Protein 5T12 (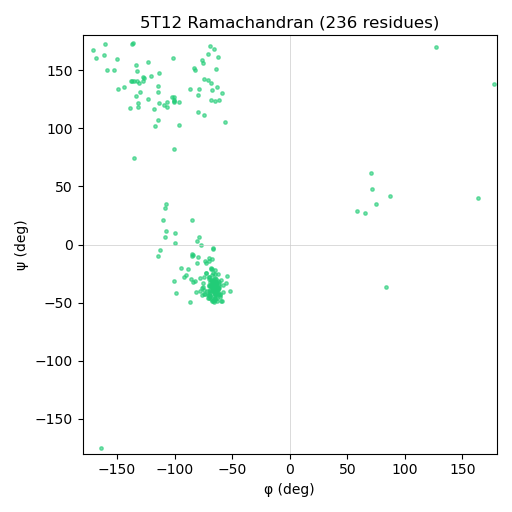pdb70)

Secondary structure (DSSP, 8-state):
-EE-EEEE--EEEEEEEE--SPPTTTT----B-S-HHHHHHHHHHHHHHHHHHHHHHHHHHTTTT-SHHHHHHHHHHHHHT-HHHHHHHHHHHHTTB-HHHHHHHHHHHHHHHHHT---HHHHTTHHHHHHHHHHHHHHHT----S-SSEEEEES---HHHHTTS-TTTEEEEEESS--TTSHHHHHHHHHT--EEES----HHHHTTSEEEEETTTTEEEE-HHHHHHHHHHHHHH-

Structure (mmCIF, N/CA/C/O backbone):
data_5T12
#
_entry.id   5T12
#
_cell.length_a   64.770
_cell.length_b   64.770
_cell.length_c   123.692
_cell.angle_alpha   90.00
_cell.angle_beta   90.00
_cell.angle_gamma   120.00
#
_symmetry.space_group_name_H-M   'P 65'
#
loop_
_entity.id
_entity.type
_entity.pdbx_description
1 polymer 'Phosphoenolpyruvate--protein phosphotransferase'
2 non-polymer 'IODIDE ION'
3 water water
#
loop_
_atom_site.group_PDB
_atom_site.id
_atom_site.type_symbol
_atom_site.label_atom_id
_atom_site.label_alt_id
_atom_site.label_comp_id
_atom_site.label_asym_id
_atom_site.label_entity_id
_atom_site.label_seq_id
_atom_site.pdbx_PDB_ins_code
_atom_site.Cartn_x
_atom_site.Cartn_y
_atom_site.Cartn_z
_atom_site.occupancy
_atom_site.B_iso_or_equiv
_atom_site.auth_seq_id
_atom_site.auth_comp_id
_atom_site.auth_asym_id
_atom_site.auth_atom_id
_atom_site.pdbx_PDB_model_num
ATOM 1 N N . ARG A 1 1 ? 16.991 54.214 85.189 1.00 47.06 170 ARG A N 1
ATOM 2 C CA . ARG A 1 1 ? 15.881 55.157 85.119 1.00 59.81 170 ARG A CA 1
ATOM 3 C C . ARG A 1 1 ? 15.894 55.933 83.808 1.00 55.70 170 ARG A C 1
ATOM 4 O O . ARG A 1 1 ? 16.559 56.963 83.695 1.00 62.86 170 ARG A O 1
ATOM 12 N N . ILE A 1 2 ? 15.159 55.437 82.817 1.00 52.66 171 ILE A N 1
ATOM 13 C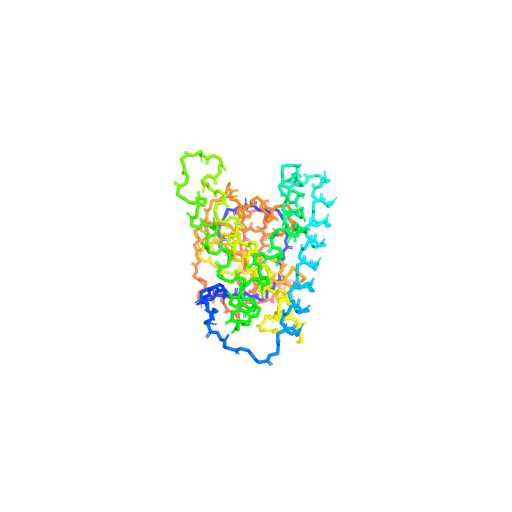 CA . ILE A 1 2 ? 15.036 56.093 81.520 1.00 46.35 171 ILE A CA 1
ATOM 14 C C . ILE A 1 2 ? 13.644 56.703 81.430 1.00 48.65 171 ILE A C 1
ATOM 15 O O . ILE A 1 2 ? 12.636 55.988 81.493 1.00 52.03 171 ILE A O 1
ATOM 20 N N . ARG A 1 3 ? 13.594 58.025 81.293 1.00 42.49 172 ARG A N 1
ATOM 21 C CA . ARG A 1 3 ? 12.331 58.719 81.089 1.00 32.45 172 ARG A CA 1
ATOM 22 C C . ARG A 1 3 ? 11.792 58.424 79.695 1.00 50.56 172 ARG A C 1
ATOM 23 O O . ARG A 1 3 ? 12.552 58.349 78.725 1.00 56.87 172 ARG A O 1
ATOM 31 N N . ALA A 1 4 ? 10.477 58.261 79.593 1.00 44.77 173 ALA A N 1
ATOM 32 C CA . ALA A 1 4 ? 9.870 57.851 78.331 1.00 43.79 173 ALA A CA 1
ATOM 33 C C . ALA A 1 4 ? 8.370 58.122 78.383 1.00 42.12 173 ALA A C 1
ATOM 34 O O . ALA A 1 4 ? 7.850 58.681 79.354 1.00 41.62 173 ALA A O 1
ATOM 36 N N . LEU A 1 5 ? 7.665 57.698 77.309 1.00 44.90 174 LEU A N 1
ATOM 37 C CA . LEU A 1 5 ? 6.269 58.023 77.030 1.00 49.25 174 LEU A CA 1
ATOM 38 C C . LEU A 1 5 ? 5.356 56.868 77.417 1.00 41.47 174 LEU A C 1
ATOM 39 O O . LEU A 1 5 ? 5.543 55.747 76.916 1.00 45.31 174 LEU A O 1
ATOM 44 N N . PRO A 1 6 ? 4.366 57.100 78.267 1.00 48.21 175 PRO A N 1
ATOM 45 C CA . PRO A 1 6 ? 3.399 56.050 78.630 1.00 50.24 175 PRO A CA 1
ATOM 46 C C . PRO A 1 6 ? 2.412 55.804 77.503 1.00 55.21 175 PRO A C 1
ATOM 47 O O . PRO A 1 6 ? 1.565 56.653 77.195 1.00 67.88 175 PRO A O 1
ATOM 51 N N . ALA A 1 7 ? 2.513 54.633 76.874 1.00 50.39 176 ALA A N 1
ATOM 52 C CA . ALA A 1 7 ? 1.630 54.265 75.775 1.00 42.46 176 ALA A CA 1
ATOM 53 C C . ALA A 1 7 ? 0.499 53.339 76.196 1.00 39.11 176 ALA A C 1
ATOM 54 O O . ALA A 1 7 ? -0.583 53.393 75.602 1.00 28.87 176 ALA A O 1
ATOM 56 N N . ALA A 1 8 ? 0.721 52.488 77.199 1.00 47.04 177 ALA A N 1
ATOM 57 C CA . ALA A 1 8 ? -0.301 51.585 77.696 1.00 35.84 177 ALA A CA 1
ATOM 58 C C . ALA A 1 8 ? -0.056 51.364 79.180 1.00 38.87 177 ALA A C 1
ATOM 59 O O . ALA A 1 8 ? 1.092 51.119 79.579 1.00 31.80 177 ALA A O 1
ATOM 61 N N . PRO A 1 9 ? -1.093 51.436 80.009 1.00 30.87 178 PRO A N 1
ATOM 62 C CA . PRO A 1 9 ? -0.885 51.369 81.459 1.00 32.80 178 PRO A CA 1
ATOM 63 C C . PRO A 1 9 ? -0.474 49.978 81.912 1.00 41.61 178 PRO A C 1
ATOM 64 O O . PRO A 1 9 ? -0.621 48.983 81.200 1.00 45.31 178 PRO A O 1
ATOM 68 N N . GLY A 1 10 ? 0.052 49.925 83.132 1.00 35.34 179 GLY A N 1
ATOM 69 C CA . GLY A 1 10 ? 0.467 48.686 83.752 1.00 24.99 179 GLY A CA 1
ATOM 70 C C . GLY A 1 10 ? 1.889 48.744 84.254 1.00 27.59 179 GLY A C 1
ATOM 71 O O . GLY A 1 10 ? 2.645 49.692 83.987 1.00 29.48 179 GLY A O 1
ATOM 72 N N . VAL A 1 11 ? 2.257 47.716 85.011 1.00 31.81 180 VAL A N 1
ATOM 73 C CA . VAL A 1 11 ? 3.605 47.531 85.529 1.00 32.29 180 VAL A CA 1
ATOM 74 C C . VAL A 1 11 ? 4.018 46.089 85.269 1.00 33.31 180 VAL A C 1
ATOM 75 O O . VAL A 1 11 ? 3.201 45.169 85.393 1.00 41.21 180 VAL A O 1
ATOM 79 N N . ALA A 1 12 ? 5.281 45.893 84.898 1.00 26.43 181 ALA A N 1
ATOM 80 C CA . ALA A 1 12 ? 5.803 44.558 84.648 1.00 30.64 181 ALA A CA 1
ATOM 81 C C . ALA A 1 12 ? 7.302 44.551 84.905 1.00 29.57 181 ALA A C 1
ATOM 82 O O . ALA A 1 12 ? 7.981 45.566 84.734 1.00 36.01 181 ALA A O 1
ATOM 84 N N . ILE A 1 13 ? 7.807 43.394 85.325 1.00 26.71 182 ILE A N 1
ATOM 85 C CA . ILE A 1 13 ? 9.234 43.178 85.525 1.00 31.02 182 ILE A CA 1
ATOM 86 C C . ILE A 1 13 ? 9.605 41.852 84.876 1.00 24.67 182 ILE A C 1
ATOM 87 O O . ILE A 1 13 ? 8.960 40.829 85.130 1.00 30.64 182 ILE A O 1
ATOM 92 N N . ALA A 1 14 ? 10.627 41.876 84.023 1.00 30.41 183 ALA A N 1
ATOM 93 C CA . ALA A 1 14 ? 11.027 40.688 83.282 1.00 37.40 183 ALA A CA 1
ATOM 94 C C . ALA A 1 14 ? 12.347 40.961 82.581 1.00 36.43 183 ALA A C 1
ATOM 95 O O . ALA A 1 14 ? 12.798 42.106 82.485 1.00 33.44 183 ALA A O 1
ATOM 97 N N . GLU A 1 15 ? 12.956 39.886 82.090 1.00 39.05 184 GLU A N 1
ATOM 98 C CA . GLU A 1 15 ? 14.162 39.998 81.282 1.00 38.31 184 GLU A CA 1
ATOM 99 C C . GLU A 1 15 ? 13.840 40.646 79.941 1.00 35.35 184 GLU A C 1
ATOM 100 O O . GLU A 1 15 ? 12.805 40.366 79.331 1.00 38.57 184 GLU A O 1
ATOM 106 N N . GLY A 1 16 ? 14.727 41.529 79.487 1.00 31.24 185 GLY A N 1
ATOM 107 C CA . GLY A 1 16 ? 14.555 42.145 78.181 1.00 31.56 185 GLY A CA 1
ATOM 108 C C . GLY A 1 16 ? 14.894 41.169 77.064 1.00 30.35 185 GLY A C 1
ATOM 109 O O . GLY A 1 16 ? 15.823 40.368 77.168 1.00 35.35 185 GLY A O 1
ATOM 110 N N . TRP A 1 17 ? 14.120 41.243 75.983 1.00 39.15 186 TRP A N 1
ATOM 111 C CA . TRP A 1 17 ? 14.291 40.342 74.848 1.00 31.64 186 TRP A CA 1
ATOM 112 C C . TRP A 1 17 ? 14.142 41.130 73.557 1.00 30.54 186 TRP A C 1
ATOM 113 O O . TRP A 1 17 ? 13.074 41.688 73.288 1.00 32.19 186 TRP A O 1
ATOM 124 N N . GLN A 1 18 ? 15.209 41.175 72.765 1.00 36.12 187 GLN A N 1
ATOM 125 C CA . GLN A 1 18 ? 15.198 41.814 71.456 1.00 44.05 187 GLN A CA 1
ATOM 126 C C . GLN A 1 18 ? 15.112 40.748 70.373 1.00 40.99 187 GLN A C 1
ATOM 127 O O . GLN A 1 18 ? 15.920 39.813 70.351 1.00 37.38 187 GLN A O 1
ATOM 133 N N . ASP A 1 19 ? 14.136 40.893 69.478 1.00 46.56 188 ASP A N 1
ATOM 134 C CA . ASP A 1 19 ? 13.997 40.001 68.330 1.00 63.58 188 ASP A CA 1
ATOM 135 C C . ASP A 1 19 ? 14.569 40.714 67.109 1.00 53.61 188 ASP A C 1
ATOM 136 O O . ASP A 1 19 ? 13.854 41.320 66.310 1.00 47.94 188 ASP A O 1
ATOM 141 N N . ALA A 1 20 ? 15.891 40.638 66.974 1.00 42.18 189 ALA A N 1
ATOM 142 C CA . ALA A 1 20 ? 16.591 41.242 65.849 1.00 62.21 189 ALA A CA 1
ATOM 143 C C . ALA A 1 20 ? 16.629 40.341 64.622 1.00 72.17 189 ALA A C 1
ATOM 144 O O . ALA A 1 20 ? 17.492 40.531 63.756 1.00 70.26 189 ALA A O 1
ATOM 146 N N . THR A 1 21 ? 15.724 39.373 64.528 1.00 51.53 190 THR A N 1
ATOM 147 C CA . THR A 1 21 ? 15.663 38.462 63.396 1.00 63.50 190 THR A CA 1
ATOM 148 C C . THR A 1 21 ? 14.556 38.880 62.434 1.00 48.26 190 THR A C 1
ATOM 149 O O . THR A 1 21 ? 13.634 39.619 62.790 1.00 59.82 190 THR A O 1
ATOM 153 N N . LEU A 1 22 ? 14.664 38.392 61.200 1.00 45.49 191 LEU A N 1
ATOM 154 C CA . LEU A 1 22 ? 13.678 38.711 60.181 1.00 44.45 191 LEU A CA 1
ATOM 155 C C . LEU A 1 22 ? 12.309 38.156 60.574 1.00 35.41 191 LEU A C 1
ATOM 156 O O . LEU A 1 22 ? 12.219 37.150 61.285 1.00 34.05 191 LEU A O 1
ATOM 161 N N . PRO A 1 23 ? 11.227 38.795 60.131 1.00 37.58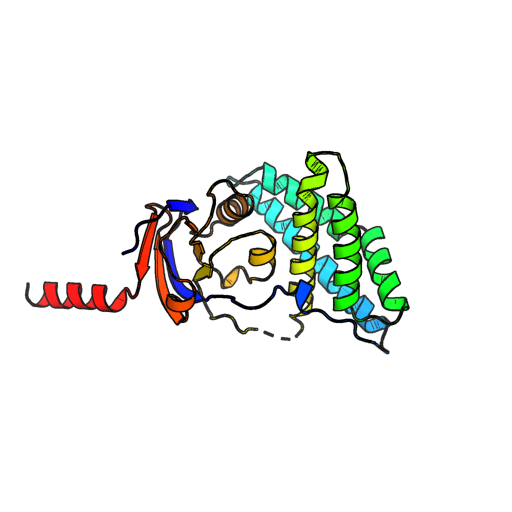 192 PRO A N 1
ATOM 162 C CA . PRO A 1 23 ? 9.889 38.274 60.430 1.00 34.98 192 PRO A CA 1
ATOM 163 C C . PRO A 1 23 ? 9.680 36.891 59.830 1.00 33.82 192 PRO A C 1
ATOM 164 O O . PRO A 1 23 ? 10.393 36.458 58.921 1.00 44.41 192 PRO A O 1
ATOM 168 N N . LEU A 1 24 ? 8.675 36.193 60.363 1.00 38.74 193 LEU A N 1
ATOM 169 C CA . LEU A 1 24 ? 8.400 34.827 59.927 1.00 33.56 193 LEU A CA 1
ATOM 170 C C . LEU A 1 24 ? 8.040 34.765 58.449 1.00 39.81 193 LEU A C 1
ATOM 171 O O . LEU A 1 24 ? 8.349 33.774 57.779 1.00 36.61 193 LEU A O 1
ATOM 176 N N . MET A 1 25 ? 7.394 35.809 57.923 1.00 27.40 194 MET A N 1
ATOM 177 C CA . MET A 1 25 ? 7.030 35.819 56.510 1.00 39.98 194 MET A CA 1
ATOM 178 C C . MET A 1 25 ? 8.264 35.851 55.616 1.00 43.81 194 MET A C 1
ATOM 179 O O . MET A 1 25 ? 8.316 35.154 54.596 1.00 44.67 194 MET A O 1
ATOM 184 N N . GLU A 1 26 ? 9.272 36.643 55.985 1.00 42.37 195 GLU A N 1
ATOM 185 C CA . GLU A 1 26 ? 10.446 36.821 55.140 1.00 41.77 195 GLU A CA 1
ATOM 186 C C . GLU A 1 26 ? 11.441 35.672 55.236 1.00 39.32 195 GLU A C 1
ATOM 187 O O . GLU A 1 26 ? 12.372 35.618 54.425 1.00 62.11 195 GLU A O 1
ATOM 193 N N . GLN A 1 27 ? 11.281 34.761 56.195 1.00 36.37 196 GLN A N 1
ATOM 194 C CA . GLN A 1 27 ? 12.165 33.608 56.312 1.00 46.20 196 GLN A CA 1
ATOM 195 C C . GLN A 1 27 ? 11.493 32.309 55.884 1.00 43.54 196 GLN A C 1
ATOM 196 O O . GLN A 1 27 ? 12.040 31.229 56.129 1.00 45.97 196 GLN A O 1
ATOM 202 N N . VAL A 1 28 ? 10.325 32.387 55.255 1.00 42.02 197 VAL A N 1
ATOM 203 C CA . VAL A 1 28 ? 9.706 31.235 54.611 1.00 53.72 197 VAL A CA 1
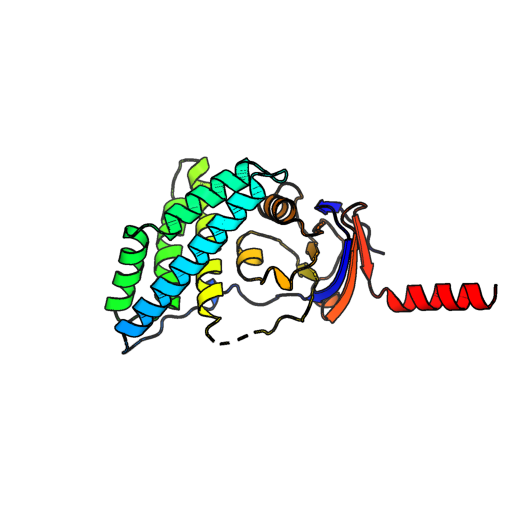ATOM 204 C C . VAL A 1 28 ? 10.251 31.134 53.194 1.00 38.48 197 VAL A C 1
ATOM 205 O O . VAL A 1 28 ? 10.329 32.138 52.477 1.00 43.06 197 VAL A O 1
ATOM 209 N N . TYR A 1 29 ? 10.643 29.929 52.794 1.00 43.39 198 TYR A N 1
ATOM 210 C CA . TYR A 1 29 ? 11.130 29.676 51.449 1.00 40.58 198 TYR A CA 1
ATOM 211 C C . TYR A 1 29 ? 10.291 28.586 50.797 1.00 48.00 198 TYR A C 1
ATOM 212 O O . TYR A 1 29 ? 9.658 27.772 51.476 1.00 42.30 198 TYR A O 1
ATOM 221 N N . GLN A 1 30 ? 10.294 28.579 49.466 1.00 49.56 199 GLN A N 1
ATOM 222 C CA . GLN A 1 30 ? 9.535 27.579 48.727 1.00 44.61 199 GLN A CA 1
ATOM 223 C C . GLN A 1 30 ? 10.101 26.192 48.994 1.00 30.61 199 GLN A C 1
ATOM 224 O O . GLN A 1 30 ? 11.291 25.944 48.784 1.00 37.36 199 GLN A O 1
ATOM 230 N N . ALA A 1 31 ? 9.250 25.290 49.468 1.00 41.78 200 ALA A N 1
ATOM 231 C CA . ALA A 1 31 ? 9.664 23.937 49.800 1.00 47.41 200 ALA A CA 1
ATOM 232 C C . ALA A 1 31 ? 8.701 22.944 49.172 1.00 57.05 200 ALA A C 1
ATOM 233 O O . ALA A 1 31 ? 7.485 23.158 49.170 1.00 49.20 200 ALA A O 1
ATOM 235 N N . SER A 1 32 ? 9.254 21.864 48.633 1.00 52.86 201 SER A N 1
ATOM 236 C CA . SER A 1 32 ? 8.449 20.818 48.025 1.00 63.23 201 SER A CA 1
ATOM 237 C C . SER A 1 32 ? 7.919 19.862 49.087 1.00 57.98 201 SER A C 1
ATOM 238 O O . SER A 1 32 ? 8.543 19.647 50.130 1.00 59.37 201 SER A O 1
ATOM 241 N N . THR A 1 33 ? 6.751 19.288 48.811 1.00 60.92 202 THR A N 1
ATOM 242 C CA . THR A 1 33 ? 6.141 18.298 49.686 1.00 67.15 202 THR A CA 1
ATOM 243 C C . THR A 1 33 ? 5.620 17.137 48.852 1.00 84.42 202 THR A C 1
ATOM 244 O O . THR A 1 33 ? 5.097 17.334 47.750 1.00 73.96 202 THR A O 1
ATOM 248 N N . LEU A 1 34 ? 5.789 15.924 49.377 1.00 80.32 203 LEU A N 1
ATOM 249 C CA . LEU A 1 34 ? 5.230 14.718 48.781 1.00 86.92 203 LEU A CA 1
ATOM 250 C C . LEU A 1 34 ? 4.098 14.146 49.627 1.00 81.68 203 LEU A C 1
ATOM 251 O O . LEU A 1 34 ? 3.769 12.962 49.505 1.00 83.13 203 LEU A O 1
ATOM 256 N N . ASP A 1 35 ? 3.501 14.972 50.483 1.00 76.90 204 ASP A N 1
ATOM 257 C CA . ASP A 1 35 ? 2.442 14.548 51.400 1.00 62.31 204 ASP A CA 1
ATOM 258 C C . ASP A 1 35 ? 1.330 15.588 51.361 1.00 72.98 204 ASP A C 1
ATOM 259 O O . ASP A 1 35 ? 1.167 16.386 52.291 1.00 76.43 204 ASP A O 1
ATOM 264 N N . PRO A 1 36 ? 0.539 15.607 50.284 1.00 61.50 205 PRO A N 1
ATOM 265 C CA . PRO A 1 36 ? -0.496 16.648 50.157 1.00 65.18 205 PRO A CA 1
ATOM 266 C C . PRO A 1 36 ? -1.567 16.581 51.230 1.00 58.95 205 PRO A C 1
ATOM 267 O O . PRO A 1 36 ? -2.093 17.627 51.631 1.00 64.34 205 PRO A O 1
ATOM 271 N N . ALA A 1 37 ? -1.910 15.382 51.709 1.00 64.16 206 ALA A N 1
ATOM 272 C CA . ALA A 1 37 ? -2.966 15.263 52.709 1.00 56.82 206 ALA A CA 1
ATOM 273 C C . ALA A 1 37 ? -2.550 15.888 54.035 1.00 57.21 206 ALA A C 1
ATOM 274 O O . ALA A 1 37 ? -3.374 16.501 54.722 1.00 64.21 206 ALA A O 1
ATOM 276 N N . LEU A 1 38 ? -1.276 15.750 54.408 1.00 73.23 207 LEU A N 1
ATOM 277 C CA . LEU A 1 38 ? -0.816 16.284 55.686 1.00 62.63 207 LEU A CA 1
ATOM 278 C C . LEU A 1 38 ? -0.773 17.808 55.667 1.00 64.73 207 LEU A C 1
ATOM 279 O O . LEU A 1 38 ? -1.240 18.462 56.607 1.00 45.78 207 LEU A O 1
ATOM 284 N N . GLU A 1 39 ? -0.213 18.390 54.602 1.00 60.09 208 GLU A N 1
ATOM 285 C CA . GLU A 1 39 ? -0.108 19.844 54.526 1.00 51.03 208 GLU A CA 1
ATOM 286 C C . GLU A 1 39 ? -1.477 20.508 54.542 1.00 40.28 208 GLU A C 1
ATOM 287 O O . GLU A 1 39 ? -1.629 21.606 55.092 1.00 40.12 208 GLU A O 1
ATOM 293 N N . ARG A 1 40 ? -2.484 19.865 53.949 1.00 50.27 209 ARG A N 1
ATOM 294 C CA . ARG A 1 40 ? -3.840 20.394 54.035 1.00 51.24 209 ARG A CA 1
ATOM 295 C C . ARG A 1 40 ? -4.388 20.271 55.452 1.00 53.31 209 ARG A C 1
ATOM 296 O O . ARG A 1 40 ? -5.121 21.150 55.920 1.00 43.44 209 ARG A O 1
ATOM 304 N N . GLU A 1 41 ? -4.040 19.188 56.151 1.00 51.50 210 GLU A N 1
ATOM 305 C CA . GLU A 1 41 ? -4.490 19.024 57.529 1.00 60.57 210 GLU A CA 1
ATOM 306 C C . GLU A 1 41 ? -3.803 20.018 58.456 1.00 49.92 210 GLU A C 1
ATOM 307 O O . GLU A 1 41 ? -4.411 20.500 59.419 1.00 44.09 210 GLU A O 1
ATOM 313 N N . ARG A 1 42 ? -2.535 20.337 58.184 1.00 56.95 211 ARG A N 1
ATOM 314 C CA . ARG A 1 42 ? -1.843 21.348 58.976 1.00 49.13 211 ARG A CA 1
ATOM 315 C C . ARG A 1 42 ? -2.434 22.734 58.755 1.00 43.88 211 ARG A C 1
ATOM 316 O O . ARG A 1 42 ? -2.428 23.563 59.672 1.00 46.71 211 ARG A O 1
ATOM 324 N N . LEU A 1 43 ? -2.944 23.003 57.551 1.00 51.13 212 LEU A N 1
ATOM 325 C CA . LEU A 1 43 ? -3.514 24.311 57.255 1.00 45.92 212 LEU A CA 1
ATOM 326 C C . LEU A 1 43 ? -4.878 24.493 57.909 1.00 41.98 212 LEU A C 1
ATOM 327 O O . LEU A 1 43 ? -5.165 25.561 58.461 1.00 42.65 212 LEU A O 1
ATOM 332 N N . THR A 1 44 ? -5.731 23.467 57.855 1.00 45.24 213 THR A N 1
ATOM 333 C CA . THR A 1 44 ? -7.034 23.563 58.506 1.00 48.61 213 THR A CA 1
ATOM 334 C C . THR A 1 44 ? -6.894 23.693 60.017 1.00 44.77 213 THR A C 1
ATOM 335 O O . THR A 1 44 ? -7.748 24.304 60.670 1.00 48.09 213 THR A O 1
ATOM 339 N N . GLY A 1 45 ? -5.828 23.131 60.589 1.00 36.83 214 GLY A N 1
ATOM 340 C CA . GLY A 1 45 ? -5.592 23.304 62.011 1.00 35.93 214 GLY A CA 1
ATOM 341 C C . GLY A 1 45 ? -5.197 24.725 62.364 1.00 43.29 214 GLY A C 1
ATOM 342 O O . GLY A 1 45 ? -5.661 25.278 63.365 1.00 46.97 214 GLY A O 1
ATOM 343 N N . ALA A 1 46 ? -4.341 25.340 61.544 1.00 39.77 215 ALA A N 1
ATOM 344 C CA . ALA A 1 46 ? -3.900 26.703 61.823 1.00 42.74 215 ALA A CA 1
ATOM 345 C C . ALA A 1 46 ? -5.011 27.713 61.566 1.00 48.95 215 ALA A C 1
ATOM 346 O O . ALA A 1 46 ? -5.169 28.676 62.326 1.00 47.48 215 ALA A O 1
ATOM 348 N N . LEU A 1 47 ? -5.787 27.517 60.496 1.00 43.13 216 LEU A N 1
ATOM 349 C CA . LEU A 1 47 ? -6.881 28.437 60.197 1.00 38.53 216 LEU A CA 1
ATOM 350 C C . LEU A 1 47 ? -7.925 28.432 61.306 1.00 37.98 216 LEU A C 1
ATOM 351 O O . LEU A 1 47 ? -8.484 29.480 61.649 1.00 35.96 216 LEU A O 1
ATOM 356 N N . GLU A 1 48 ? -8.198 27.260 61.883 1.00 41.79 217 GLU A N 1
ATOM 357 C CA . GLU A 1 48 ? -9.194 27.177 62.946 1.00 47.49 217 GLU A CA 1
ATOM 358 C C . GLU A 1 48 ? -8.657 27.743 64.255 1.00 45.16 217 GLU A C 1
ATOM 359 O O . GLU A 1 48 ? -9.387 28.418 64.990 1.00 46.78 217 GLU A O 1
ATOM 365 N N . GLU A 1 49 ? -7.384 27.480 64.564 1.00 35.41 218 GLU A N 1
ATOM 366 C CA . GLU A 1 49 ? -6.791 28.028 65.780 1.00 42.44 218 GLU A CA 1
ATOM 367 C C . GLU A 1 49 ? -6.695 29.547 65.713 1.00 49.97 218 GLU A C 1
ATOM 368 O O . GLU A 1 49 ? -6.957 30.238 66.704 1.00 39.18 218 GLU A O 1
ATOM 374 N N . ALA A 1 50 ? -6.320 30.086 64.550 1.00 43.42 219 ALA A N 1
ATOM 375 C CA . ALA A 1 50 ? -6.231 31.535 64.403 1.00 36.20 219 ALA A CA 1
ATOM 376 C C . ALA A 1 50 ? -7.612 32.178 64.422 1.00 40.05 219 ALA A C 1
ATOM 377 O O . ALA A 1 50 ? -7.797 33.244 65.021 1.00 39.03 219 ALA A O 1
ATOM 379 N N . ALA A 1 51 ? -8.593 31.548 63.771 1.00 39.15 220 ALA A N 1
ATOM 380 C CA . ALA A 1 51 ? -9.956 32.067 63.810 1.00 38.65 220 ALA A CA 1
ATOM 381 C C . ALA A 1 51 ? -10.517 32.027 65.225 1.00 39.93 220 ALA A C 1
ATOM 382 O O . ALA A 1 51 ? -11.173 32.978 65.668 1.00 37.29 220 ALA A O 1
ATOM 384 N N . ASN A 1 52 ? -10.272 30.931 65.947 1.00 39.59 221 ASN A N 1
ATOM 385 C CA . ASN A 1 52 ? -10.682 30.863 67.345 1.00 42.47 221 ASN A CA 1
ATOM 386 C C . ASN A 1 52 ? -10.008 31.953 68.167 1.00 36.24 221 ASN A C 1
ATOM 387 O O . ASN A 1 52 ? -10.654 32.603 68.994 1.00 39.39 221 ASN A O 1
ATOM 392 N N . GLU A 1 53 ? -8.712 32.178 67.939 1.00 35.91 222 GLU A N 1
ATOM 393 C CA . GLU A 1 53 ? -7.987 33.200 68.689 1.00 39.41 222 GLU A CA 1
ATOM 394 C C . G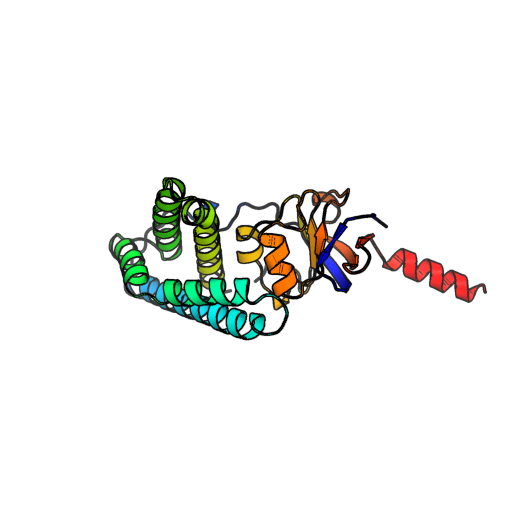LU A 1 53 ? -8.608 34.576 68.481 1.00 41.52 222 GLU A C 1
ATOM 395 O O . GLU A 1 53 ? -8.867 35.307 69.445 1.00 46.47 222 GLU A O 1
ATOM 401 N N . PHE A 1 54 ? -8.862 34.944 67.222 1.00 38.33 223 PHE A N 1
ATOM 402 C CA . PHE A 1 54 ? -9.535 36.207 66.936 1.00 33.19 223 PHE A CA 1
ATOM 403 C C . PHE A 1 54 ? -10.940 36.242 67.522 1.00 29.17 223 PHE A C 1
ATOM 404 O O . PHE A 1 54 ? -11.467 37.323 67.807 1.00 36.43 223 PHE A O 1
ATOM 412 N N . ARG A 1 55 ? -11.559 35.075 67.711 1.00 33.73 224 ARG A N 1
ATOM 413 C CA . ARG A 1 55 ? -12.922 35.033 68.229 1.00 44.28 224 ARG A CA 1
ATOM 414 C C . ARG A 1 55 ? -12.970 35.458 69.694 1.00 40.01 224 ARG A C 1
ATOM 415 O O . ARG A 1 55 ? -13.850 36.228 70.097 1.00 41.51 224 ARG A O 1
ATOM 423 N N . ARG A 1 56 ? -12.025 34.975 70.509 1.00 45.80 225 ARG A N 1
ATOM 424 C CA . ARG A 1 56 ? -12.032 35.327 71.926 1.00 50.46 225 ARG A CA 1
ATOM 425 C C . ARG A 1 56 ? -11.543 36.750 72.161 1.00 45.99 225 ARG A C 1
ATOM 426 O O . ARG A 1 56 ? -12.008 37.415 73.093 1.00 55.65 225 ARG A O 1
ATOM 434 N N . TYR A 1 57 ? -10.601 37.228 71.343 1.00 36.51 226 TYR A N 1
ATOM 435 C CA . TYR A 1 57 ? -10.081 38.578 71.533 1.00 34.52 226 TYR A CA 1
ATOM 436 C C . TYR A 1 57 ? -11.173 39.621 71.332 1.00 35.33 226 TYR A C 1
ATOM 437 O O . TYR A 1 57 ? -11.315 40.543 72.143 1.00 52.73 226 TYR A O 1
ATOM 446 N N . SER A 1 58 ? -11.960 39.487 70.261 1.00 40.35 227 SER A N 1
ATOM 447 C CA . SER A 1 58 ? -13.094 40.385 70.064 1.00 46.40 227 SER A CA 1
ATOM 448 C C . SER A 1 58 ? -14.139 40.214 71.159 1.00 38.45 227 SER A C 1
ATOM 449 O O . SER A 1 58 ? -14.807 41.185 71.535 1.00 39.53 227 SER A O 1
ATOM 452 N N . LYS A 1 59 ? -14.298 38.993 71.675 1.00 49.45 228 LYS A N 1
ATOM 453 C CA . LYS A 1 59 ? -15.178 38.778 72.819 1.00 55.94 228 LYS A CA 1
ATOM 454 C C . LYS A 1 59 ? -14.659 39.492 74.059 1.00 53.34 228 LYS A C 1
ATOM 455 O O . LYS A 1 59 ? -15.451 39.993 74.866 1.00 63.33 228 LYS A O 1
ATOM 461 N N . ARG A 1 60 ? -13.337 39.555 74.224 1.00 46.51 229 ARG A N 1
ATOM 462 C CA . ARG A 1 60 ? -12.752 40.243 75.369 1.00 48.47 229 ARG A CA 1
ATOM 463 C C . ARG A 1 60 ? -12.683 41.749 75.148 1.00 53.42 229 ARG A C 1
ATOM 464 O O . ARG A 1 60 ? -12.952 42.526 76.072 1.00 65.51 229 ARG A O 1
ATOM 472 N N . PHE A 1 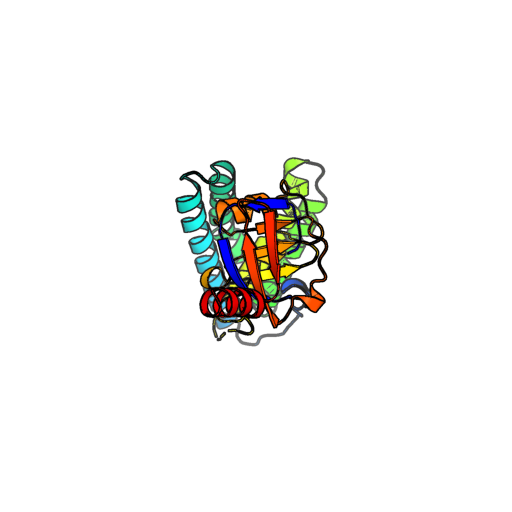61 ? -12.318 42.178 73.936 1.00 51.38 230 PHE A N 1
ATOM 473 C CA . PHE A 1 61 ? -12.150 43.601 73.663 1.00 53.45 230 PHE A CA 1
ATOM 474 C C . PHE A 1 61 ? -13.456 44.373 73.784 1.00 53.86 230 PHE A C 1
ATOM 475 O O . PHE A 1 61 ? -13.424 45.577 74.060 1.00 52.78 230 PHE A O 1
ATOM 483 N N . ALA A 1 62 ? -14.599 43.706 73.591 1.00 50.02 231 ALA A N 1
ATOM 484 C CA . ALA A 1 62 ? -15.891 44.377 73.699 1.00 70.87 231 ALA A CA 1
ATOM 485 C C . ALA A 1 62 ? -16.052 45.083 75.040 1.00 65.39 231 ALA A C 1
ATOM 486 O O . ALA A 1 62 ? -16.782 46.077 75.135 1.00 77.42 231 ALA A O 1
ATOM 488 N N . ALA A 1 63 ? -15.373 44.600 76.077 1.00 67.79 232 ALA A N 1
ATOM 489 C CA . ALA A 1 63 ? -15.416 45.225 77.397 1.00 59.85 232 ALA A CA 1
ATOM 490 C C . ALA A 1 63 ? -14.211 46.153 77.548 1.00 57.81 232 ALA A C 1
ATOM 491 O O . ALA A 1 63 ? -13.082 45.698 77.741 1.00 67.26 232 ALA A O 1
ATOM 493 N N . GLY A 1 64 ? -14.451 47.456 77.417 1.00 58.70 233 GLY A N 1
ATOM 494 C CA . GLY A 1 64 ? -13.571 48.528 77.892 1.00 77.78 233 GLY A CA 1
ATOM 495 C C . GLY A 1 64 ? -12.380 49.041 77.084 1.00 82.80 233 GLY A C 1
ATOM 496 O O . GLY A 1 64 ? -12.082 50.237 77.120 1.00 89.90 233 GLY A O 1
ATOM 497 N N . ALA A 1 65 ? -11.683 48.154 76.374 1.00 100.17 234 ALA A N 1
ATOM 498 C CA . ALA A 1 65 ? -10.388 48.482 75.793 1.00 93.08 234 ALA A CA 1
ATOM 499 C C . ALA A 1 65 ? -10.466 49.048 74.384 1.00 87.19 234 ALA A C 1
ATOM 500 O O . ALA A 1 65 ? -9.534 49.748 73.988 1.00 91.47 234 ALA A O 1
ATOM 502 N N . GLN A 1 66 ? -11.522 48.719 73.626 1.00 83.85 235 GLN A N 1
ATOM 503 C CA . GLN A 1 66 ? -11.944 49.324 72.360 1.00 73.72 235 GLN A CA 1
ATOM 504 C C . GLN A 1 66 ? -13.163 48.537 71.889 1.00 62.87 235 GLN A C 1
ATOM 505 O O . GLN A 1 66 ? -13.187 47.309 72.013 1.00 64.19 235 GLN A O 1
ATOM 511 N N . LYS A 1 67 ? -14.189 49.210 71.378 1.00 56.63 236 LYS A N 1
ATOM 512 C CA . LYS A 1 67 ? -15.175 48.506 70.567 1.00 57.22 236 LYS A CA 1
ATOM 513 C C . LYS A 1 67 ? -14.780 48.471 69.100 1.00 61.01 236 LYS A C 1
ATOM 514 O O . LYS A 1 67 ? -15.258 47.603 68.358 1.00 45.34 236 LYS A O 1
ATOM 520 N N . GLU A 1 68 ? -13.910 49.389 68.678 1.00 45.34 237 GLU A N 1
ATOM 521 C CA . GLU A 1 68 ? -13.427 49.395 67.304 1.00 51.68 237 GLU A CA 1
ATOM 522 C C . GLU A 1 68 ? -12.574 48.164 67.022 1.00 54.41 237 GLU A C 1
ATOM 523 O O . GLU A 1 68 ? -12.766 47.478 66.012 1.00 52.41 237 GLU A O 1
ATOM 529 N N . THR A 1 69 ? -11.629 47.861 67.918 1.00 48.14 238 THR A N 1
ATOM 530 C CA . THR A 1 69 ? -10.781 46.690 67.727 1.00 42.64 238 THR A CA 1
ATOM 531 C C . THR A 1 69 ? -11.560 45.395 67.910 1.00 40.83 238 THR A C 1
ATOM 532 O O . THR A 1 69 ? -11.215 44.378 67.298 1.00 46.29 238 THR A O 1
ATOM 536 N N . ALA A 1 70 ? -12.601 45.406 68.747 1.00 32.07 239 ALA A N 1
ATOM 537 C CA . ALA A 1 70 ? -13.468 44.239 68.845 1.00 35.94 239 ALA A CA 1
ATOM 538 C C . ALA A 1 70 ? -14.198 43.984 67.534 1.00 38.21 239 ALA A C 1
ATOM 539 O O . ALA A 1 70 ? -14.467 42.829 67.186 1.00 35.09 239 ALA A O 1
ATOM 541 N N . ALA A 1 71 ? -14.517 45.045 66.791 1.00 42.75 240 ALA A N 1
ATOM 542 C CA . ALA A 1 71 ? -15.173 44.885 65.499 1.00 33.83 240 ALA A CA 1
ATOM 543 C C . ALA A 1 71 ? -14.193 44.427 64.425 1.00 39.78 240 ALA A C 1
ATOM 544 O O . ALA A 1 71 ? -14.519 43.545 63.622 1.00 34.96 240 ALA A O 1
ATOM 546 N N . ILE A 1 72 ? -12.995 45.015 64.393 1.00 34.00 241 ILE A N 1
ATOM 547 C CA . ILE A 1 72 ? -12.003 44.629 63.393 1.00 35.50 241 ILE A CA 1
ATOM 548 C C . ILE A 1 72 ? -11.569 43.184 63.603 1.00 40.48 241 ILE A C 1
ATOM 549 O O . ILE A 1 72 ? -11.425 42.416 62.644 1.00 42.70 241 ILE A O 1
ATOM 554 N N . PHE A 1 73 ? -11.356 42.789 64.861 1.00 39.21 242 PHE A N 1
ATOM 555 C CA . PHE A 1 73 ? -11.009 41.402 65.150 1.00 32.45 242 PHE A CA 1
ATOM 556 C C . PHE A 1 73 ? -12.165 40.458 64.849 1.00 36.29 242 PHE A C 1
ATOM 557 O O . PHE A 1 73 ? -11.940 39.276 64.567 1.00 33.54 242 PHE A O 1
ATOM 565 N N . ASP A 1 74 ? -13.403 40.956 64.900 1.00 46.25 243 ASP A N 1
ATOM 566 C CA . ASP A 1 74 ? -14.546 40.116 64.557 1.00 41.05 243 ASP A CA 1
ATOM 567 C C . ASP A 1 74 ? -14.584 39.823 63.063 1.00 45.04 243 ASP A C 1
ATOM 568 O O . ASP A 1 74 ? -14.830 38.682 62.654 1.00 45.63 243 ASP A O 1
ATOM 573 N N . LEU A 1 75 ? -14.341 40.842 62.233 1.00 32.93 244 LEU A N 1
ATOM 574 C CA . LEU A 1 75 ? -14.327 40.640 60.788 1.00 40.66 244 LEU A CA 1
ATOM 575 C C . LEU A 1 75 ? -13.200 39.705 60.369 1.00 40.04 244 LEU A C 1
ATOM 576 O O . LEU A 1 75 ? -13.380 38.861 59.484 1.00 40.44 244 LEU A O 1
ATOM 581 N N . TYR A 1 76 ? -12.028 39.839 60.994 1.00 39.22 245 TYR A N 1
ATOM 582 C CA . TYR A 1 76 ? -10.893 39.006 60.611 1.00 38.34 245 TYR A CA 1
ATOM 583 C C . TYR A 1 76 ? -11.090 37.554 61.025 1.00 34.94 245 TYR A C 1
ATOM 584 O O . TYR A 1 76 ? -10.545 36.650 60.381 1.00 44.86 245 TYR A O 1
ATOM 593 N N . SER A 1 77 ? -11.858 37.308 62.089 1.00 34.32 246 SER A N 1
ATOM 594 C CA . SER A 1 77 ? -12.198 35.935 62.443 1.00 37.23 246 SER A CA 1
ATOM 595 C C . SER A 1 77 ? -13.088 35.295 61.385 1.00 31.01 246 SER A C 1
ATOM 596 O O . SER A 1 77 ? -13.021 34.080 61.170 1.00 33.20 246 SER A O 1
ATOM 599 N N . HIS A 1 78 ? -13.923 36.095 60.716 1.00 40.63 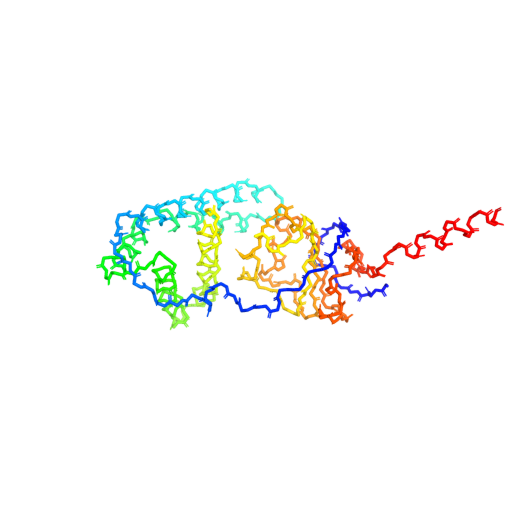247 HIS A N 1
ATOM 600 C CA . HIS A 1 78 ? -14.734 35.582 59.618 1.00 34.68 247 HIS A CA 1
ATOM 601 C C . HIS A 1 78 ? -13.904 35.397 58.354 1.00 41.63 247 HIS A C 1
ATOM 602 O O . HIS A 1 78 ? -14.114 34.435 57.607 1.00 47.45 247 HIS A O 1
ATOM 609 N N . LEU A 1 79 ? -12.964 36.311 58.097 1.00 40.84 248 LEU A N 1
ATOM 610 C CA . LEU A 1 79 ? -12.057 36.141 56.967 1.00 36.29 248 LEU A CA 1
ATOM 611 C C . LEU A 1 79 ? -11.194 34.898 57.142 1.00 39.83 248 LEU A C 1
ATOM 612 O O . LEU A 1 79 ? -10.894 34.197 56.168 1.00 32.75 248 LEU A O 1
ATOM 617 N N . LEU A 1 80 ? -10.794 34.603 58.381 1.00 27.52 249 LEU A N 1
ATOM 618 C CA . LEU A 1 80 ? -9.952 33.438 58.634 1.00 32.35 249 LEU A CA 1
ATOM 619 C C . LEU A 1 80 ? -10.728 32.134 58.493 1.00 32.27 249 LEU A C 1
ATOM 620 O O . LEU A 1 80 ? -10.129 31.087 58.221 1.00 42.61 249 LEU A O 1
ATOM 625 N N . SER A 1 81 ? -12.046 32.172 58.672 1.00 36.47 250 SER A N 1
ATOM 626 C CA . SER A 1 81 ? -12.887 30.988 58.561 1.00 50.36 250 SER A CA 1
ATOM 627 C C . SER A 1 81 ? -13.598 30.896 57.217 1.00 41.68 250 SER A C 1
ATOM 628 O O . SER A 1 81 ? -14.474 30.042 57.047 1.00 36.12 250 SER A O 1
ATOM 631 N N . ASP A 1 82 ? -13.239 31.749 56.261 1.00 39.14 251 ASP A N 1
ATOM 632 C CA . ASP A 1 82 ? -13.884 31.742 54.956 1.00 38.62 251 ASP A CA 1
ATOM 633 C C . ASP A 1 82 ? -13.306 30.623 54.098 1.00 34.62 251 ASP A C 1
ATOM 634 O O . ASP A 1 82 ? -12.085 30.506 53.954 1.00 34.38 251 ASP A O 1
ATOM 639 N N . THR A 1 83 ? -14.190 29.799 53.529 1.00 31.49 252 THR A N 1
ATOM 640 C CA . THR A 1 83 ? -13.738 28.647 52.755 1.00 41.50 252 THR A CA 1
ATOM 641 C C . THR A 1 83 ? -13.003 29.068 51.490 1.00 38.49 252 THR A C 1
ATOM 642 O O . THR A 1 83 ? -12.117 28.345 51.021 1.00 36.10 252 THR A O 1
ATOM 646 N N . ARG A 1 84 ? -13.354 30.226 50.922 1.00 33.74 253 ARG A N 1
ATOM 647 C CA . ARG A 1 84 ? -12.626 30.725 49.759 1.00 43.62 253 ARG A CA 1
ATOM 648 C C . ARG A 1 84 ? -11.162 30.980 50.086 1.00 40.84 253 ARG A C 1
ATOM 649 O O . ARG A 1 84 ? -10.290 30.757 49.239 1.00 38.38 253 ARG A O 1
ATOM 657 N N . LEU A 1 85 ? -10.871 31.446 51.304 1.00 37.92 254 LEU A N 1
ATOM 658 C CA . LEU A 1 85 ? -9.482 31.582 51.730 1.00 42.70 254 LEU A CA 1
ATOM 659 C C . LEU A 1 85 ? -8.800 30.224 51.816 1.00 36.65 254 LEU A C 1
ATOM 660 O O . LEU A 1 85 ? -7.648 30.071 51.395 1.00 42.96 254 LEU A O 1
ATOM 665 N N . ARG A 1 86 ? -9.498 29.225 52.361 1.00 35.53 255 ARG A N 1
ATOM 666 C CA . ARG A 1 86 ? -8.914 27.895 52.486 1.00 38.97 255 ARG A CA 1
ATOM 667 C C . ARG A 1 86 ? -8.685 27.262 51.118 1.00 42.73 255 ARG A C 1
ATOM 668 O O . ARG A 1 86 ? -7.689 26.558 50.910 1.00 32.50 255 ARG A O 1
ATOM 676 N N . ARG A 1 87 ? -9.593 27.508 50.170 1.00 35.93 256 ARG A N 1
ATOM 677 C CA . ARG A 1 87 ? -9.413 26.980 48.821 1.00 45.48 256 ARG A CA 1
ATOM 678 C C . ARG A 1 87 ? -8.231 27.641 48.123 1.00 34.13 256 ARG A C 1
ATOM 679 O O . ARG A 1 87 ? -7.531 26.997 47.333 1.00 38.07 256 ARG A O 1
ATOM 687 N N . GLU A 1 88 ? -7.998 28.929 48.395 1.00 40.59 257 GLU A N 1
ATOM 688 C CA . GLU A 1 88 ? -6.801 29.586 47.878 1.00 33.45 257 GLU A CA 1
ATOM 689 C C . GLU A 1 88 ? -5.540 28.921 48.412 1.00 44.77 257 GLU A C 1
ATOM 690 O O . GLU A 1 88 ? -4.545 28.784 47.691 1.00 43.29 257 GLU A O 1
ATOM 696 N N . LEU A 1 89 ? -5.566 28.498 49.678 1.00 36.35 258 LEU A N 1
ATOM 697 C CA . LEU A 1 89 ? -4.409 27.845 50.279 1.00 29.71 258 LEU A CA 1
ATOM 698 C C . LEU A 1 89 ? -4.254 26.412 49.785 1.00 33.99 258 LEU A C 1
ATOM 699 O O . LEU A 1 89 ? -3.128 25.937 49.599 1.00 34.13 258 LEU A O 1
ATOM 704 N N . PHE A 1 90 ? -5.368 25.707 49.567 1.00 35.71 259 PHE A N 1
ATOM 705 C CA . PHE A 1 90 ? -5.282 24.341 49.060 1.00 40.19 259 PHE A CA 1
ATOM 706 C C . PHE A 1 90 ? -4.814 24.307 47.612 1.00 35.96 259 PHE A C 1
ATOM 707 O O . PHE A 1 90 ? -4.202 23.322 47.184 1.00 44.11 259 PHE A O 1
ATOM 715 N N . ALA A 1 91 ? -5.094 25.366 46.847 1.00 29.64 260 ALA A N 1
ATOM 716 C CA . ALA A 1 91 ? -4.631 25.428 45.465 1.00 38.55 260 ALA A CA 1
ATOM 717 C C . ALA A 1 91 ? -3.112 25.463 45.385 1.00 43.27 260 ALA A C 1
ATOM 718 O O . ALA A 1 91 ? -2.528 24.945 44.426 1.00 45.87 260 ALA A O 1
ATOM 720 N N . GLU A 1 92 ? -2.455 26.066 46.377 1.00 49.36 261 GLU A N 1
ATOM 721 C CA . GLU A 1 92 ? -0.997 26.063 46.410 1.00 51.09 261 GLU A CA 1
ATOM 722 C C . GLU A 1 92 ? -0.443 24.730 46.896 1.00 47.78 261 GLU A C 1
ATOM 723 O O . GLU A 1 92 ? 0.664 24.347 46.504 1.00 57.75 261 GLU A O 1
ATOM 729 N N . VAL A 1 93 ? -1.191 24.013 47.738 1.00 32.22 262 VAL A N 1
ATOM 730 C CA . VAL A 1 93 ? -0.742 22.701 48.194 1.00 45.37 262 VAL A CA 1
ATOM 731 C C . VAL A 1 93 ? -0.767 21.699 47.047 1.00 53.07 262 VAL A C 1
ATOM 732 O O . VAL A 1 93 ? 0.132 20.860 46.918 1.00 55.33 262 VAL A O 1
ATOM 736 N N . ASP A 1 94 ? -1.794 21.771 46.194 1.00 56.23 263 ASP A N 1
ATOM 737 C CA . ASP A 1 94 ? -1.872 20.875 45.046 1.00 57.83 263 ASP A CA 1
ATOM 738 C C . ASP A 1 94 ? -0.739 21.111 44.057 1.00 51.59 263 ASP A C 1
ATOM 739 O O . ASP A 1 94 ? -0.415 20.210 43.275 1.00 58.20 263 ASP A O 1
ATOM 744 N N . LYS A 1 95 ? -0.129 22.295 44.073 1.00 47.41 264 LYS A N 1
ATOM 745 C CA . LYS A 1 95 ? 1.068 22.557 43.284 1.00 48.82 264 LYS A CA 1
ATOM 746 C C . LYS A 1 95 ? 2.323 21.958 43.904 1.00 53.92 264 LYS A C 1
ATOM 747 O O . LYS A 1 95 ? 3.409 22.106 43.333 1.00 68.70 264 LYS A O 1
ATOM 753 N N . GLY A 1 96 ? 2.202 21.293 45.051 1.00 57.93 265 GLY A N 1
ATOM 754 C CA . GLY A 1 96 ? 3.341 20.677 45.701 1.00 57.04 265 GLY A CA 1
ATOM 755 C C . GLY A 1 96 ? 4.082 21.617 46.629 1.00 57.48 265 GLY A C 1
ATOM 756 O O . GLY A 1 96 ? 5.316 21.623 46.657 1.00 73.55 265 GLY A O 1
ATOM 757 N N . SER A 1 97 ? 3.343 22.414 47.396 1.00 50.89 266 SER A N 1
ATOM 758 C CA . SER A 1 97 ? 3.921 23.380 48.317 1.00 52.49 266 SER A CA 1
ATOM 759 C C . SER A 1 97 ? 3.609 22.998 49.758 1.00 44.03 266 SER A C 1
ATOM 760 O O . SER A 1 97 ? 2.554 22.430 50.057 1.00 30.96 266 SER A O 1
ATOM 763 N N . VAL A 1 98 ? 4.545 23.317 50.650 1.00 50.77 267 VAL A N 1
ATOM 764 C CA . VAL A 1 98 ? 4.326 23.126 52.077 1.00 51.64 267 VAL A CA 1
ATOM 765 C C . VAL A 1 98 ? 3.406 24.226 52.602 1.00 43.33 267 VAL A C 1
ATOM 766 O O . VAL A 1 98 ? 3.251 25.287 51.992 1.00 37.70 267 VAL A O 1
ATOM 770 N N . ALA A 1 99 ? 2.770 23.952 53.746 1.00 43.90 268 ALA A N 1
ATOM 771 C CA . ALA A 1 99 ? 1.766 24.865 54.287 1.00 38.07 268 ALA A CA 1
ATOM 772 C C . ALA A 1 99 ? 2.337 26.259 54.523 1.00 36.56 268 ALA A C 1
ATOM 773 O O . ALA A 1 99 ? 1.636 27.262 54.339 1.00 38.33 268 ALA A O 1
ATOM 775 N N . GLU A 1 100 ? 3.607 26.346 54.927 1.00 37.46 269 GLU A N 1
ATOM 776 C CA . GLU A 1 100 ? 4.206 27.650 55.194 1.00 31.36 269 GLU A CA 1
ATOM 777 C C . GLU A 1 100 ? 4.323 28.482 53.922 1.00 34.48 269 GLU A C 1
ATOM 778 O O . GLU A 1 100 ? 4.013 29.679 53.928 1.00 28.16 269 GLU A O 1
ATOM 784 N N . TRP A 1 101 ? 4.771 27.870 52.823 1.00 31.20 270 TRP A N 1
ATOM 785 C CA . TRP A 1 101 ? 4.873 28.601 51.564 1.00 40.65 270 TRP A CA 1
ATOM 786 C C . TRP A 1 101 ? 3.497 28.962 51.021 1.00 33.26 270 TRP A C 1
ATOM 787 O O . TRP A 1 101 ? 3.320 30.031 50.425 1.00 38.10 270 TRP A O 1
ATOM 798 N N . ALA A 1 102 ? 2.510 28.084 51.220 1.00 39.80 271 ALA A N 1
ATOM 799 C CA . ALA A 1 102 ? 1.156 28.378 50.763 1.00 29.87 271 ALA A CA 1
ATOM 800 C C . ALA A 1 102 ? 0.588 29.596 51.478 1.00 28.75 271 ALA A C 1
ATOM 801 O O . ALA A 1 102 ? -0.132 30.401 50.875 1.00 33.99 271 ALA A O 1
ATOM 803 N N . VAL A 1 103 ? 0.902 29.749 52.766 1.00 28.42 272 VAL A N 1
ATOM 804 C CA . VAL A 1 103 ? 0.467 30.934 53.498 1.00 24.49 272 VAL A CA 1
ATOM 805 C C . VAL A 1 103 ? 1.203 32.169 52.995 1.00 31.43 272 VAL A C 1
ATOM 806 O O . VAL A 1 103 ? 0.599 33.229 52.793 1.00 35.98 272 VAL A O 1
ATOM 810 N N . LYS A 1 104 ? 2.515 32.052 52.773 1.00 34.72 273 LYS A N 1
ATOM 811 C CA . LYS A 1 104 ? 3.284 33.190 52.278 1.00 31.78 273 LYS A CA 1
ATOM 812 C C . LYS A 1 104 ? 2.814 33.613 50.893 1.00 33.35 273 LYS A C 1
ATOM 813 O O . LYS A 1 104 ? 2.734 34.811 50.596 1.00 41.69 273 LYS A O 1
ATOM 819 N N . THR A 1 105 ? 2.486 32.645 50.036 1.00 28.35 274 THR A N 1
ATOM 820 C CA . THR A 1 105 ? 2.059 32.966 48.678 1.00 32.36 274 THR A CA 1
ATOM 821 C C . THR A 1 105 ? 0.721 33.697 48.677 1.00 21.9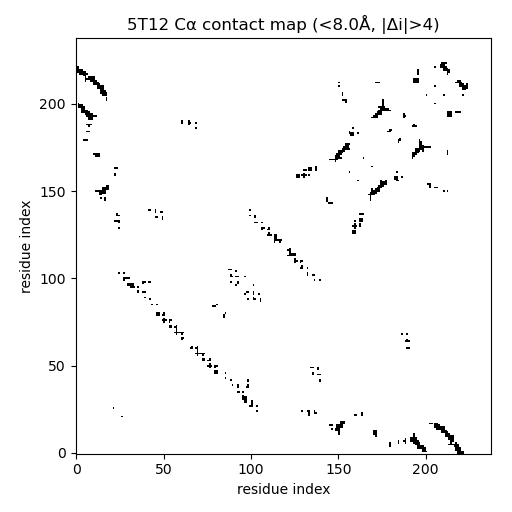2 274 THR A C 1
ATOM 822 O O . THR A 1 105 ? 0.572 34.737 48.026 1.00 29.68 274 THR A O 1
ATOM 826 N N . VAL A 1 106 ? -0.262 33.171 49.409 1.00 32.91 275 VAL A N 1
ATOM 827 C CA . VAL A 1 106 ? -1.603 33.749 49.381 1.00 28.57 275 VAL A CA 1
ATOM 828 C C . VAL A 1 106 ? -1.611 35.127 50.034 1.00 31.19 275 VAL A C 1
ATOM 829 O O . VAL A 1 106 ? -2.172 36.084 49.489 1.00 29.99 275 VAL A O 1
ATOM 833 N N . ILE A 1 107 ? -0.986 35.250 51.207 1.00 28.51 276 ILE A N 1
ATOM 834 C CA . ILE A 1 107 ? -1.055 36.501 51.961 1.00 24.43 276 ILE A CA 1
ATOM 835 C C . ILE A 1 107 ? -0.373 37.628 51.193 1.00 27.88 276 ILE A C 1
ATOM 836 O O . ILE A 1 107 ? -0.915 38.733 51.068 1.00 30.82 276 ILE A O 1
ATOM 841 N N . GLU A 1 108 ? 0.820 37.363 50.655 1.00 28.58 277 GLU A N 1
ATOM 842 C CA . GLU A 1 108 ? 1.544 38.405 49.931 1.00 40.96 277 GLU A CA 1
ATOM 843 C C . GLU A 1 108 ? 0.833 38.778 48.636 1.00 37.71 277 GLU A C 1
ATOM 844 O O . GLU A 1 108 ? 0.844 39.947 48.232 1.00 40.93 277 GLU A O 1
ATOM 850 N N . LYS A 1 109 ? 0.208 37.800 47.975 1.00 37.24 278 LYS A N 1
ATOM 851 C CA . LYS A 1 109 ? -0.542 38.091 46.757 1.00 32.82 278 LYS A CA 1
ATOM 852 C C . LYS A 1 109 ? -1.696 39.045 47.035 1.00 30.45 278 LYS A C 1
ATOM 853 O O . LYS A 1 109 ? -1.939 39.980 46.262 1.00 36.28 278 LYS A O 1
ATOM 859 N N . PHE A 1 110 ? -2.414 38.834 48.139 1.00 29.66 279 PHE A N 1
ATOM 860 C CA . PHE A 1 110 ? -3.548 39.693 48.455 1.00 24.92 279 PHE A CA 1
ATOM 861 C C . PHE A 1 110 ? -3.119 40.988 49.131 1.00 27.65 279 PHE A C 1
ATOM 862 O O . PHE A 1 110 ? -3.771 42.022 48.944 1.00 22.53 279 PHE A O 1
ATOM 870 N N . ALA A 1 111 ? -2.037 40.958 49.911 1.00 32.11 280 ALA A N 1
ATOM 871 C CA . ALA A 1 111 ? -1.516 42.195 50.483 1.00 43.27 280 ALA A CA 1
ATOM 872 C C . ALA A 1 111 ? -1.044 43.142 49.389 1.00 33.28 280 ALA A C 1
ATOM 873 O O . ALA A 1 111 ? -1.223 44.362 49.490 1.00 40.71 280 ALA A O 1
ATOM 875 N N . GLU A 1 112 ? -0.437 42.596 48.333 1.00 35.43 281 GLU A N 1
ATOM 876 C CA . GLU A 1 112 ? -0.039 43.418 47.195 1.00 42.45 281 GLU A CA 1
ATOM 877 C C . GLU A 1 112 ? -1.252 44.053 46.527 1.00 36.18 281 GLU A C 1
ATOM 878 O O . GLU A 1 112 ? -1.230 45.236 46.169 1.00 36.50 281 GLU A O 1
ATOM 884 N N . GLN A 1 113 ? -2.326 43.278 46.354 1.00 29.92 282 GLN A N 1
ATOM 885 C CA . GLN A 1 113 ? -3.519 43.807 45.701 1.00 26.87 282 GLN A CA 1
ATOM 886 C C . GLN A 1 113 ? -4.164 44.907 46.534 1.00 32.75 282 GLN A C 1
ATOM 887 O O . GLN A 1 113 ? -4.647 45.906 45.987 1.00 31.15 282 GLN A O 1
ATOM 893 N N . PHE A 1 114 ? -4.182 44.744 47.860 1.00 27.30 283 PHE A N 1
ATOM 894 C CA . PHE A 1 114 ? -4.727 45.787 48.724 1.00 32.55 283 PHE A CA 1
ATOM 895 C C . PHE A 1 114 ? -3.878 47.051 48.670 1.00 30.44 283 PHE A C 1
ATOM 896 O O . PHE A 1 114 ? -4.414 48.166 48.670 1.00 31.04 283 PHE A O 1
ATOM 904 N N . ALA A 1 115 ? -2.553 46.898 48.623 1.00 30.44 284 ALA A N 1
ATOM 905 C CA . ALA A 1 115 ? -1.669 48.056 48.562 1.00 36.79 284 ALA A CA 1
ATOM 906 C C . ALA A 1 115 ? -1.785 48.806 47.241 1.00 40.12 284 ALA A C 1
ATOM 907 O O . ALA A 1 115 ? -1.427 49.987 47.181 1.00 43.75 284 ALA A O 1
ATOM 909 N N . ALA A 1 116 ? -2.275 48.153 46.187 1.00 36.10 285 ALA A N 1
ATOM 910 C CA . ALA A 1 116 ? -2.429 48.797 44.890 1.00 30.17 285 ALA A CA 1
ATOM 911 C C . ALA A 1 116 ? -3.738 49.563 44.756 1.00 30.23 285 ALA A C 1
ATOM 912 O O . ALA A 1 116 ? -3.920 50.275 43.763 1.00 34.39 285 ALA A O 1
ATOM 914 N N . LEU A 1 117 ? -4.643 49.441 45.722 1.00 40.11 286 LEU A N 1
ATOM 915 C CA . LEU A 1 117 ? -5.942 50.083 45.616 1.00 35.25 286 LEU A CA 1
ATOM 916 C C . LEU A 1 117 ? -5.832 51.581 45.881 1.00 43.20 286 LEU A C 1
ATOM 917 O O . LEU A 1 117 ? -4.907 52.061 46.541 1.00 48.36 286 LEU A O 1
ATOM 922 N N . SER A 1 118 ? -6.801 52.324 45.348 1.00 49.32 287 SER A N 1
ATOM 923 C CA . SER A 1 118 ? -6.887 53.757 45.593 1.00 40.87 287 SER A CA 1
ATOM 924 C C . SER A 1 118 ? -7.808 54.100 46.755 1.00 49.16 287 SER A C 1
ATOM 925 O O . SER A 1 118 ? -7.702 55.201 47.306 1.00 54.76 287 SER A O 1
ATOM 928 N N . ASP A 1 119 ? -8.704 53.189 47.131 1.00 47.76 288 ASP A N 1
ATOM 929 C CA . ASP A 1 119 ? -9.568 53.405 48.284 1.00 52.58 288 ASP A CA 1
ATOM 930 C C . ASP A 1 119 ? -8.726 53.556 49.542 1.00 58.50 288 ASP A C 1
ATOM 931 O O . ASP A 1 119 ? -7.925 52.676 49.871 1.00 46.78 288 ASP A O 1
ATOM 936 N N . ASN A 1 120 ? -8.914 54.674 50.246 1.00 51.88 289 ASN A N 1
ATOM 937 C CA . ASN A 1 120 ? -8.025 55.019 51.352 1.00 64.34 289 ASN A CA 1
ATOM 938 C C . ASN A 1 120 ? -8.130 54.012 52.493 1.00 62.31 289 ASN A C 1
ATOM 939 O O . ASN A 1 120 ? -7.110 53.538 53.007 1.00 56.37 289 ASN A O 1
ATOM 944 N N . TYR A 1 121 ? -9.353 53.668 52.904 1.00 48.86 290 TYR A N 1
ATOM 945 C CA . TYR A 1 121 ? -9.520 52.802 54.067 1.00 50.58 290 TYR A CA 1
ATOM 946 C C . TYR A 1 121 ? -9.138 51.354 53.787 1.00 58.01 290 TYR A C 1
ATOM 947 O O . TYR A 1 121 ? -8.788 50.629 54.725 1.00 65.40 290 TYR A O 1
ATOM 956 N N . LEU A 1 122 ? -9.198 50.912 52.530 1.00 53.57 291 LEU A N 1
ATOM 957 C CA . LEU A 1 122 ? -8.737 49.576 52.168 1.00 53.81 291 LEU A CA 1
ATOM 958 C C . LEU A 1 122 ? -7.242 49.530 51.890 1.00 60.40 291 LEU A C 1
ATOM 959 O O . LEU A 1 122 ? -6.609 48.489 52.105 1.00 46.56 291 LEU A O 1
ATOM 964 N N . LYS A 1 123 ? -6.674 50.641 51.416 1.00 58.60 292 LYS A N 1
ATOM 965 C CA . LYS A 1 123 ? -5.256 50.690 51.071 1.00 51.43 292 LYS A CA 1
ATOM 966 C C . LYS A 1 123 ? -4.380 50.359 52.274 1.00 51.93 292 LYS A C 1
ATOM 967 O O . LYS A 1 123 ? -3.469 49.528 52.187 1.00 59.50 292 LYS A O 1
ATOM 973 N N . GLU A 1 124 ? -4.652 51.000 53.412 1.00 55.56 293 GLU A N 1
ATOM 974 C CA . GLU A 1 124 ? -3.815 50.875 54.597 1.00 62.60 293 GLU A CA 1
ATOM 975 C C . GLU A 1 124 ? -3.974 49.538 55.309 1.00 53.11 293 GLU A C 1
ATOM 976 O O . GLU A 1 124 ? -3.143 49.210 56.162 1.00 68.79 293 GLU A O 1
ATOM 982 N N . ARG A 1 125 ? -5.012 48.765 54.993 1.00 48.81 294 ARG A N 1
ATOM 983 C CA . ARG A 1 125 ? -5.212 47.470 55.630 1.00 47.59 294 ARG A CA 1
ATOM 984 C C . ARG A 1 125 ? -4.347 46.372 55.028 1.00 55.46 294 ARG A C 1
ATOM 985 O O . ARG A 1 125 ? -4.465 45.215 55.448 1.00 49.25 294 ARG A O 1
ATOM 993 N N . ALA A 1 126 ? -3.484 46.701 54.062 1.00 37.19 295 ALA A N 1
ATOM 994 C CA . ALA A 1 126 ? -2.573 45.701 53.515 1.00 41.59 295 ALA A CA 1
ATOM 995 C C . ALA A 1 126 ? -1.627 45.167 54.582 1.00 41.27 295 ALA A C 1
ATOM 996 O O . ALA A 1 126 ? -1.218 44.002 54.522 1.00 31.44 295 ALA A O 1
ATOM 998 N N . GLY A 1 127 ? -1.273 45.998 55.566 1.00 49.14 296 GLY A N 1
ATOM 999 C CA . GLY A 1 127 ? -0.434 45.530 56.655 1.00 28.25 296 GLY A CA 1
ATOM 1000 C C . GLY A 1 127 ? -1.136 44.548 57.570 1.00 31.27 296 GLY A C 1
ATOM 1001 O O . GLY A 1 127 ? -0.496 43.652 58.129 1.00 33.89 296 GLY A O 1
ATOM 1002 N N . ASP A 1 128 ? -2.452 44.701 57.740 1.00 30.45 297 ASP A N 1
ATOM 1003 C CA . ASP A 1 128 ? -3.209 43.755 58.554 1.00 28.63 297 ASP A CA 1
ATOM 1004 C C . ASP A 1 128 ? -3.149 42.353 57.966 1.00 31.19 297 ASP A C 1
ATOM 1005 O O . ASP A 1 128 ? -3.062 41.364 58.703 1.00 38.11 297 ASP A O 1
ATOM 1010 N N . LEU A 1 129 ? -3.200 42.248 56.636 1.00 37.76 298 LEU A N 1
ATOM 1011 C CA . LEU A 1 129 ? -3.151 40.940 55.993 1.00 25.92 298 LEU A CA 1
ATOM 1012 C C . LEU A 1 129 ? -1.823 40.245 56.260 1.00 20.86 298 LEU A C 1
ATOM 1013 O O . LEU A 1 129 ? -1.786 39.030 56.488 1.00 28.26 298 LEU A O 1
ATOM 1018 N N . ARG A 1 130 ? -0.721 40.998 56.240 1.00 22.52 299 ARG A N 1
ATOM 1019 C CA . ARG A 1 130 ? 0.573 40.409 56.568 1.00 25.67 299 ARG A CA 1
ATOM 1020 C C . ARG A 1 130 ? 0.616 39.966 58.024 1.00 29.09 299 ARG A C 1
ATOM 1021 O O . ARG A 1 130 ? 1.226 38.942 58.352 1.00 32.44 299 ARG A O 1
ATOM 1029 N N . ALA A 1 131 ? -0.033 40.725 58.912 1.00 25.71 300 ALA A N 1
ATOM 1030 C CA . ALA A 1 131 ? -0.104 40.330 60.315 1.00 39.89 300 ALA A CA 1
ATOM 1031 C C . ALA A 1 131 ? -0.879 39.029 60.481 1.00 24.75 300 ALA A C 1
ATOM 1032 O O . ALA A 1 131 ? -0.477 38.153 61.255 1.00 32.86 300 ALA A O 1
ATOM 1034 N N . LEU A 1 132 ? -1.998 38.888 59.763 1.00 28.90 301 LEU A N 1
ATOM 1035 C CA . LEU A 1 132 ? -2.746 37.635 59.803 1.00 32.61 301 LEU A CA 1
ATOM 1036 C C . LEU A 1 132 ? -1.910 36.481 59.268 1.00 23.55 301 LEU A C 1
ATOM 1037 O O . LEU A 1 132 ? -1.974 35.362 59.791 1.00 31.16 301 LEU A O 1
ATOM 1042 N N . GLY A 1 133 ? -1.119 36.732 58.223 1.00 34.41 302 GLY A N 1
ATOM 1043 C CA . GLY A 1 133 ? -0.207 35.710 57.741 1.00 32.89 302 GLY A CA 1
ATOM 1044 C C . GLY A 1 133 ? 0.868 35.373 58.755 1.00 26.89 302 GLY A C 1
ATOM 1045 O O . GLY A 1 133 ? 1.218 34.205 58.938 1.00 35.21 302 GLY A O 1
ATOM 1046 N N . GLN A 1 134 ? 1.407 36.395 59.427 1.00 35.11 303 GLN A N 1
ATOM 1047 C CA . GLN A 1 134 ? 2.360 36.158 60.508 1.00 31.19 303 GLN A CA 1
ATOM 1048 C C . GLN A 1 134 ? 1.748 35.291 61.599 1.00 21.98 303 GLN A C 1
ATOM 1049 O O . GLN A 1 134 ? 2.410 34.394 62.136 1.00 35.12 303 GLN A O 1
ATOM 1055 N N . ARG A 1 135 ? 0.480 35.538 61.935 1.00 33.53 304 ARG A N 1
ATOM 1056 C CA . ARG A 1 135 ? -0.179 34.746 62.968 1.00 32.14 304 ARG A CA 1
ATOM 1057 C C . ARG A 1 135 ? -0.441 33.324 62.488 1.00 27.37 304 ARG A C 1
ATOM 1058 O O . ARG A 1 135 ? -0.361 32.373 63.275 1.00 29.30 304 ARG A O 1
ATOM 1066 N N . LEU A 1 136 ? -0.759 33.160 61.202 1.00 29.19 305 LEU A N 1
ATOM 1067 C CA . LEU A 1 136 ? -0.927 31.823 60.639 1.00 24.03 305 LEU A CA 1
ATOM 1068 C C . LEU A 1 136 ? 0.361 31.018 60.757 1.00 27.10 305 LEU A C 1
ATOM 1069 O O . LEU A 1 136 ? 0.343 29.845 61.149 1.00 31.48 305 LEU A O 1
ATOM 1074 N N . LEU A 1 137 ? 1.496 31.638 60.421 1.00 28.65 306 LEU A N 1
ATOM 1075 C CA . LEU A 1 137 ? 2.784 30.970 60.575 1.00 28.72 306 LEU A CA 1
ATOM 1076 C C . LEU A 1 137 ? 3.102 30.700 62.040 1.00 38.26 306 LEU A C 1
ATOM 1077 O O . LEU A 1 137 ? 3.808 29.734 62.354 1.00 38.04 306 LEU A O 1
ATOM 1082 N N . PHE A 1 138 ? 2.590 31.537 62.945 1.00 29.09 307 PHE A N 1
ATOM 1083 C CA . PHE A 1 138 ? 2.838 31.339 64.369 1.00 38.61 307 PHE A CA 1
ATOM 1084 C C . PHE A 1 138 ? 2.262 30.015 64.854 1.00 32.67 307 PHE A C 1
ATOM 1085 O O . PHE A 1 138 ? 2.894 29.307 65.646 1.00 48.18 307 PHE A O 1
ATOM 1093 N N . HIS A 1 139 ? 1.063 29.662 64.388 1.00 33.80 308 HIS A N 1
ATOM 1094 C CA . HIS A 1 139 ? 0.425 28.426 64.822 1.00 39.39 308 HIS A CA 1
ATOM 1095 C C . HIS A 1 139 ? 0.945 27.200 64.084 1.00 51.37 308 HIS A C 1
ATOM 1096 O O . HIS A 1 139 ? 0.714 26.076 64.543 1.00 44.17 308 HIS A O 1
ATOM 1103 N N . LEU A 1 140 ? 1.634 27.386 62.957 1.00 42.56 309 LEU A N 1
ATOM 1104 C CA . LEU A 1 140 ? 2.244 26.250 62.275 1.00 42.02 309 LEU A CA 1
ATOM 1105 C C . LEU A 1 140 ? 3.487 25.760 63.007 1.00 47.63 309 LEU A C 1
ATOM 1106 O O . LEU A 1 140 ? 3.824 24.574 62.931 1.00 49.82 309 LEU A O 1
ATOM 1111 N N . ASP A 1 141 ? 4.166 26.651 63.726 1.00 47.01 310 ASP A N 1
ATOM 1112 C CA . ASP A 1 141 ? 5.399 26.345 64.441 1.00 57.69 310 ASP A CA 1
ATOM 1113 C C . ASP A 1 141 ? 5.159 25.616 65.760 1.00 59.31 310 ASP A C 1
ATOM 1114 O O . ASP A 1 141 ? 6.113 25.404 66.516 1.00 99.80 310 ASP A O 1
ATOM 1119 N N . ASP A 1 142 ? 3.921 25.220 66.054 1.00 67.55 311 ASP A N 1
ATOM 1120 C CA . ASP A 1 142 ? 3.558 24.698 67.367 1.00 78.13 311 ASP A CA 1
ATOM 1121 C C . ASP A 1 142 ? 3.310 23.192 67.357 1.00 92.13 311 ASP A C 1
ATOM 1122 O O . ASP A 1 142 ? 2.451 22.697 68.090 1.00 73.02 311 ASP A O 1
ATOM 1127 N N . ALA A 1 143 ? 4.057 22.450 66.546 1.00 96.63 312 ALA A N 1
ATOM 1128 C CA . ALA A 1 143 ? 3.920 20.997 66.525 1.00 90.97 312 ALA A CA 1
ATOM 1129 C C . ALA A 1 143 ? 5.022 20.338 67.347 1.00 96.36 312 ALA A C 1
ATOM 1130 O O . ALA A 1 143 ? 6.082 20.925 67.566 1.00 82.96 312 ALA A O 1
ATOM 1132 N N . ASN A 1 148 ? 10.493 27.586 71.121 1.00 84.92 313 ASN A N 1
ATOM 1133 C CA . ASN A 1 148 ? 10.373 28.221 72.427 1.00 77.35 313 ASN A CA 1
ATOM 1134 C C . ASN A 1 148 ? 11.641 28.998 72.772 1.00 91.62 313 ASN A C 1
ATOM 1135 O O . ASN A 1 148 ? 12.096 28.993 73.916 1.00 98.89 313 ASN A O 1
ATOM 1140 N N . ALA A 1 149 ? 12.203 29.678 71.770 1.00 70.68 318 ALA A N 1
ATOM 1141 C CA . ALA A 1 149 ? 13.393 30.497 71.970 1.00 68.44 318 ALA A CA 1
ATOM 1142 C C . ALA A 1 149 ? 13.142 31.705 72.862 1.00 66.24 318 ALA A C 1
ATOM 1143 O O . ALA A 1 149 ? 14.089 32.445 73.150 1.00 56.84 318 ALA A O 1
ATOM 1145 N N . TRP A 1 150 ? 11.905 31.924 73.298 1.00 63.16 319 TRP A N 1
ATOM 1146 C CA . TRP A 1 150 ? 11.576 33.031 74.177 1.00 55.61 319 TRP A CA 1
ATOM 1147 C C . TRP A 1 150 ? 11.865 32.665 75.631 1.00 38.10 319 TRP A C 1
ATOM 1148 O O . TRP A 1 150 ? 11.820 31.490 76.005 1.00 53.42 319 TRP A O 1
ATOM 1159 N N . PRO A 1 151 ? 12.168 33.653 76.469 1.00 39.46 320 PRO A N 1
ATOM 1160 C CA . PRO A 1 151 ? 12.243 33.400 77.911 1.00 36.69 320 PRO A CA 1
ATOM 1161 C C . PRO A 1 151 ? 10.870 33.043 78.461 1.00 30.77 320 PRO A C 1
ATOM 1162 O O . PRO A 1 151 ? 9.844 33.191 77.796 1.00 41.12 320 PRO A O 1
ATOM 1166 N N . GLU A 1 152 ? 10.863 32.557 79.705 1.00 31.41 321 GLU A N 1
ATOM 1167 C CA . GLU A 1 152 ? 9.597 32.215 80.347 1.00 38.80 321 GLU A CA 1
ATOM 1168 C C . GLU A 1 152 ? 8.694 33.437 80.454 1.00 41.58 321 GLU A C 1
ATOM 1169 O O . GLU A 1 152 ? 7.487 33.356 80.198 1.00 34.57 321 GLU A O 1
ATOM 1175 N N . ARG A 1 153 ? 9.264 34.577 80.834 1.00 31.60 322 ARG A N 1
ATOM 1176 C CA . ARG A 1 153 ? 8.608 35.874 80.766 1.00 22.94 322 ARG A CA 1
ATOM 1177 C C . ARG A 1 153 ? 9.624 36.876 80.243 1.00 22.36 322 ARG A C 1
ATOM 1178 O O . ARG A 1 153 ? 10.804 36.805 80.597 1.00 23.87 322 ARG A O 1
ATOM 1186 N N . PHE A 1 154 ? 9.179 37.799 79.392 1.00 23.89 323 PHE A N 1
ATOM 1187 C CA . PHE A 1 154 ? 10.104 38.776 78.839 1.00 28.98 323 PHE A CA 1
ATOM 1188 C C . PHE A 1 154 ? 9.381 40.079 78.536 1.00 26.23 323 PHE A C 1
ATOM 1189 O O . PHE A 1 154 ? 8.156 40.122 78.395 1.00 23.27 323 PHE A O 1
ATOM 1197 N N . ILE A 1 155 ? 10.171 41.145 78.445 1.00 28.90 324 ILE A N 1
ATOM 1198 C CA . ILE A 1 155 ? 9.714 42.454 77.997 1.00 26.02 324 ILE A CA 1
ATOM 1199 C C . ILE A 1 155 ? 10.316 42.699 76.622 1.00 32.37 324 ILE A C 1
ATOM 1200 O O . ILE A 1 155 ? 11.544 42.702 76.466 1.00 28.56 324 ILE A O 1
ATOM 1205 N N . LEU A 1 156 ? 9.458 42.895 75.624 1.00 30.17 325 LEU A N 1
ATOM 1206 C CA . LEU A 1 156 ? 9.929 43.132 74.266 1.00 28.75 325 LEU A CA 1
ATOM 1207 C C . LEU A 1 156 ? 10.612 44.491 74.182 1.00 36.22 325 LEU A C 1
ATOM 1208 O O . LEU A 1 156 ? 10.023 45.514 74.544 1.00 33.89 325 LEU A O 1
ATOM 1213 N N . VAL A 1 157 ? 11.857 44.499 73.714 1.00 30.24 326 VAL A N 1
ATOM 1214 C CA . VAL A 1 157 ? 12.589 45.726 73.426 1.00 40.48 326 VAL A CA 1
ATOM 1215 C C . VAL A 1 157 ? 12.839 45.778 71.927 1.00 32.11 326 VAL A C 1
ATOM 1216 O O . VAL A 1 157 ? 13.288 44.792 71.329 1.00 35.50 326 VAL A O 1
ATOM 1220 N N . ALA A 1 158 ? 12.533 46.920 71.318 1.00 35.98 327 ALA A N 1
ATOM 1221 C CA . ALA A 1 158 ? 12.652 47.054 69.876 1.00 33.48 327 ALA A CA 1
ATOM 1222 C C . ALA A 1 158 ? 12.700 48.529 69.516 1.00 38.69 327 ALA A C 1
ATOM 1223 O O . ALA A 1 158 ? 12.347 49.398 70.318 1.00 30.60 327 ALA A O 1
ATOM 1225 N N . ASP A 1 159 ? 13.149 48.796 68.290 1.00 40.73 328 ASP A N 1
ATOM 1226 C CA . ASP A 1 159 ? 13.187 50.161 67.785 1.00 47.17 328 ASP A CA 1
ATOM 1227 C C . ASP A 1 159 ? 11.849 50.589 67.199 1.00 40.01 328 ASP A C 1
ATOM 1228 O O . ASP A 1 159 ? 11.494 51.769 67.278 1.00 51.32 328 ASP A O 1
ATOM 1233 N N . GLU A 1 160 ? 11.101 49.656 66.613 1.00 49.57 329 GLU A N 1
ATOM 1234 C CA . GLU A 1 160 ? 9.789 49.929 66.046 1.00 53.83 329 GLU A CA 1
ATOM 1235 C C . GLU A 1 160 ? 8.812 48.852 66.498 1.00 34.79 329 GLU A C 1
ATOM 1236 O O . GLU A 1 160 ? 9.208 47.725 66.806 1.00 41.50 329 GLU A O 1
ATOM 1242 N N . LEU A 1 161 ? 7.529 49.207 66.532 1.00 31.73 330 LEU A N 1
ATOM 1243 C CA . LEU A 1 161 ? 6.474 48.283 66.934 1.00 39.22 330 LEU A CA 1
ATOM 1244 C C . LEU A 1 161 ? 5.345 48.350 65.918 1.00 41.96 330 LEU A C 1
ATOM 1245 O O . LEU A 1 161 ? 4.777 49.422 65.686 1.00 39.19 330 LEU A O 1
ATOM 1250 N N . SER A 1 162 ? 5.022 47.206 65.317 1.00 43.45 331 SER A N 1
ATOM 1251 C CA . SER A 1 162 ? 3.943 47.110 64.348 1.00 31.36 331 SER A CA 1
ATOM 1252 C C . SER A 1 162 ? 3.136 45.852 64.633 1.00 36.44 331 SER A C 1
ATOM 1253 O O . SER A 1 162 ? 3.507 45.024 65.470 1.00 41.63 331 SER A O 1
ATOM 1256 N N . ALA A 1 163 ? 2.015 45.715 63.921 1.00 38.47 332 ALA A N 1
ATOM 1257 C CA . ALA A 1 163 ? 1.142 44.564 64.128 1.00 42.78 332 ALA A CA 1
ATOM 1258 C C . ALA A 1 163 ? 1.823 43.259 63.739 1.00 46.73 332 ALA A C 1
ATOM 1259 O O . ALA A 1 163 ? 1.550 42.213 64.341 1.00 39.36 332 ALA A O 1
ATOM 1261 N N . THR A 1 164 ? 2.709 43.296 62.741 1.00 42.90 333 THR A N 1
ATOM 1262 C CA . THR A 1 164 ? 3.393 42.079 62.316 1.00 35.29 333 THR A CA 1
ATOM 1263 C C . THR A 1 164 ? 4.364 41.579 63.378 1.00 36.91 333 THR A C 1
ATOM 1264 O O . THR A 1 164 ? 4.591 40.369 63.486 1.00 40.46 333 THR A O 1
ATOM 1268 N N . THR A 1 165 ? 4.945 42.488 64.165 1.00 39.97 334 THR A N 1
ATOM 1269 C CA . THR A 1 165 ? 5.861 42.073 65.222 1.00 35.12 334 THR A CA 1
ATOM 1270 C C . THR A 1 165 ? 5.115 41.374 66.351 1.00 27.25 334 THR A C 1
ATOM 1271 O O . THR A 1 165 ? 5.540 40.316 66.830 1.00 34.42 334 THR A O 1
ATOM 1275 N N . LEU A 1 166 ? 3.994 41.952 66.790 1.00 32.59 335 LEU A N 1
ATOM 1276 C CA . LEU A 1 166 ? 3.228 41.349 67.874 1.00 32.26 335 LEU A CA 1
ATOM 1277 C C . LEU A 1 166 ? 2.612 40.020 67.457 1.00 36.65 335 LEU A C 1
ATOM 1278 O O . LEU A 1 166 ? 2.334 39.171 68.312 1.00 36.47 335 LEU A O 1
ATOM 1283 N N . ALA A 1 167 ? 2.398 39.818 66.155 1.00 43.22 336 ALA A N 1
ATOM 1284 C CA . ALA A 1 167 ? 1.744 38.610 65.668 1.00 23.13 336 ALA A CA 1
ATOM 1285 C C . ALA A 1 167 ? 2.631 37.375 65.749 1.00 29.33 336 ALA A C 1
ATOM 1286 O O . ALA A 1 167 ? 2.112 36.259 65.647 1.00 40.30 336 ALA A O 1
ATOM 1288 N N . GLU A 1 168 ? 3.942 37.536 65.926 1.00 30.12 337 GLU A N 1
ATOM 1289 C CA . GLU A 1 168 ? 4.851 36.408 66.086 1.00 38.29 337 GLU A CA 1
ATOM 1290 C C . GLU A 1 168 ? 5.359 36.285 67.520 1.00 36.81 337 GLU A C 1
ATOM 1291 O O . GLU A 1 168 ? 6.480 35.824 67.751 1.00 48.89 337 GLU A O 1
ATOM 1297 N N . LEU A 1 169 ? 4.540 36.684 68.493 1.00 36.63 338 LEU A N 1
ATOM 1298 C CA . LEU A 1 169 ? 4.893 36.610 69.901 1.00 35.56 338 LEU A CA 1
ATOM 1299 C C . LEU A 1 169 ? 3.810 35.875 70.678 1.00 26.29 338 LEU A C 1
ATOM 1300 O O . LEU A 1 169 ? 2.617 36.049 70.401 1.00 30.11 338 LEU A O 1
ATOM 1305 N N . PRO A 1 170 ? 4.192 35.045 71.649 1.00 36.15 339 PRO A N 1
ATOM 1306 C CA . PRO A 1 170 ? 3.193 34.414 72.523 1.00 39.07 339 PRO A CA 1
ATOM 1307 C C . PRO A 1 170 ? 2.726 35.393 73.594 1.00 35.94 339 PRO A C 1
ATOM 1308 O O . PRO A 1 170 ? 3.537 36.071 74.228 1.00 38.16 339 PRO A O 1
ATOM 1312 N N . GLN A 1 171 ? 1.407 35.465 73.792 1.00 43.95 340 GLN A N 1
ATOM 1313 C CA . GLN A 1 171 ? 0.861 36.415 74.758 1.00 46.66 340 GLN A CA 1
ATOM 1314 C C . GLN A 1 171 ? 1.226 36.035 76.187 1.00 36.10 340 GLN A C 1
ATOM 1315 O O . GLN A 1 171 ? 1.541 36.908 77.004 1.00 45.27 340 GLN A O 1
ATOM 1321 N N . ASP A 1 172 ? 1.185 34.738 76.508 1.00 39.64 341 ASP A N 1
ATOM 1322 C CA . ASP A 1 172 ? 1.413 34.302 77.882 1.00 41.37 341 ASP A CA 1
ATOM 1323 C C . ASP A 1 172 ? 2.792 34.707 78.387 1.00 31.03 341 ASP A C 1
ATOM 1324 O O . ASP A 1 172 ? 2.966 34.958 79.585 1.00 54.44 341 ASP A O 1
ATOM 1329 N N . ARG A 1 173 ? 3.777 34.789 77.494 1.00 35.87 342 ARG A N 1
ATOM 1330 C CA . ARG A 1 173 ? 5.134 35.145 77.884 1.00 28.90 342 ARG A CA 1
ATOM 1331 C C . ARG A 1 173 ? 5.400 36.642 77.805 1.00 31.82 342 ARG A C 1
ATOM 1332 O O . ARG A 1 173 ? 6.241 37.153 78.553 1.00 35.41 342 ARG A O 1
ATOM 1340 N N . LEU A 1 174 ? 4.704 37.355 76.921 1.00 41.79 343 LEU A N 1
ATOM 1341 C CA . LEU A 1 174 ? 4.912 38.789 76.742 1.00 29.72 343 LEU A CA 1
ATOM 1342 C C . LEU A 1 174 ? 4.193 39.543 77.853 1.00 34.22 343 LEU A C 1
ATOM 1343 O O . LEU A 1 174 ? 2.959 39.530 77.926 1.00 28.67 343 LEU A O 1
ATOM 1348 N N . VAL A 1 175 ? 4.960 40.213 78.712 1.00 32.82 344 VAL A N 1
ATOM 1349 C CA . VAL A 1 175 ? 4.399 40.974 79.825 1.00 28.27 344 VAL A CA 1
ATOM 1350 C C . VAL A 1 175 ? 4.627 42.471 79.693 1.00 30.98 344 VAL A C 1
ATOM 1351 O O . VAL A 1 175 ? 4.037 43.239 80.470 1.00 35.15 344 VAL A O 1
ATOM 1355 N N . GLY A 1 176 ? 5.452 42.914 78.750 1.00 25.42 345 GLY A N 1
ATOM 1356 C CA . GLY A 1 176 ? 5.709 44.331 78.579 1.00 28.67 345 GLY A CA 1
ATOM 1357 C C . GLY A 1 176 ? 6.443 44.591 77.284 1.00 28.56 345 GLY A C 1
ATOM 1358 O O . GLY A 1 176 ? 7.055 43.689 76.702 1.00 30.38 345 GLY A O 1
ATOM 1359 N N . VAL A 1 177 ? 6.365 45.842 76.832 1.00 29.79 346 VAL A N 1
ATOM 1360 C CA . VAL A 1 177 ? 6.987 46.268 75.582 1.00 24.99 346 VAL A CA 1
ATOM 1361 C C . VAL A 1 177 ? 7.662 47.616 75.803 1.00 26.63 346 VAL A C 1
ATOM 1362 O O . VAL A 1 177 ? 7.128 48.483 76.504 1.00 28.89 346 VAL A O 1
ATOM 1366 N N . VAL A 1 178 ? 8.841 47.788 75.209 1.00 24.24 347 VAL A N 1
ATOM 1367 C CA . VAL A 1 178 ? 9.578 49.047 75.253 1.00 28.42 347 VAL A CA 1
ATOM 1368 C C . VAL A 1 178 ? 10.015 49.387 73.837 1.00 40.75 347 VAL A C 1
ATOM 1369 O O . VAL A 1 178 ? 10.786 48.639 73.224 1.00 30.77 347 VAL A O 1
ATOM 1373 N N . VAL A 1 179 ? 9.538 50.514 73.321 1.00 39.42 348 VAL A N 1
ATOM 1374 C CA . VAL A 1 179 ? 9.865 50.949 71.970 1.00 34.02 348 VAL A CA 1
ATOM 1375 C C . VAL A 1 179 ? 10.676 52.238 72.044 1.00 42.34 348 VAL A C 1
ATOM 1376 O O . VAL A 1 179 ? 10.366 53.135 72.837 1.00 33.02 348 VAL A O 1
ATOM 1380 N N . ARG A 1 180 ? 11.737 52.314 71.228 1.00 38.37 349 ARG A N 1
ATOM 1381 C CA . ARG A 1 180 ? 12.607 53.485 71.165 1.00 50.83 349 ARG A CA 1
ATOM 1382 C C . ARG A 1 180 ? 12.081 54.531 70.178 1.00 61.54 349 ARG A C 1
ATOM 1383 O O . ARG A 1 180 ? 11.943 55.704 70.534 1.00 64.49 349 ARG A O 1
ATOM 1391 N N . ASP A 1 181 ? 11.733 54.157 68.955 1.00 61.57 350 ASP A N 1
ATOM 1392 C CA . ASP A 1 181 ? 10.907 55.038 68.138 1.00 66.63 350 ASP A CA 1
ATOM 1393 C C . ASP A 1 181 ? 9.501 54.453 68.074 1.00 72.88 350 ASP A C 1
ATOM 1394 O O . ASP A 1 181 ? 9.342 53.286 67.691 1.00 79.20 350 ASP A O 1
ATOM 1399 N N . GLY A 1 182 ? 8.499 55.232 68.489 1.00 61.99 351 GLY A N 1
ATOM 1400 C CA . GLY A 1 182 ? 7.116 54.851 68.239 1.00 58.21 351 GLY A CA 1
ATOM 1401 C C . GLY A 1 182 ? 6.190 56.043 68.343 1.00 65.29 351 GLY A C 1
ATOM 1402 O O . GLY A 1 182 ? 6.600 57.142 68.722 1.00 77.28 351 GLY A O 1
ATOM 1403 N N . ALA A 1 183 ? 4.923 55.811 67.984 1.00 61.49 352 ALA A N 1
ATOM 1404 C CA . ALA A 1 183 ? 3.845 56.777 68.188 1.00 55.84 352 ALA A CA 1
ATOM 1405 C C . ALA A 1 183 ? 2.777 56.098 69.025 1.00 50.19 352 ALA A C 1
ATOM 1406 O O . ALA A 1 183 ? 2.331 54.999 68.688 1.00 42.24 352 ALA A O 1
ATOM 1408 N N . ALA A 1 184 ? 2.412 56.724 70.140 1.00 34.31 353 ALA A N 1
ATOM 1409 C CA . ALA A 1 184 ? 1.410 56.171 71.035 1.00 35.57 353 ALA A CA 1
ATOM 1410 C C . ALA A 1 184 ? 0.025 56.125 70.410 1.00 36.80 353 ALA A C 1
ATOM 1411 O O . ALA A 1 184 ? -0.896 55.605 71.046 1.00 44.06 353 ALA A O 1
ATOM 1413 N N . ASN A 1 185 ? -0.151 56.643 69.193 1.00 34.70 354 ASN A N 1
ATOM 1414 C CA . ASN A 1 185 ? -1.424 56.561 68.489 1.00 36.48 354 ASN A CA 1
ATOM 1415 C C . ASN A 1 185 ? -1.384 55.591 67.315 1.00 37.15 354 ASN A C 1
ATOM 1416 O O . ASN A 1 185 ? -2.357 55.512 66.557 1.00 49.84 354 ASN A O 1
ATOM 1421 N N . SER A 1 186 ? -0.288 54.856 67.145 1.00 44.34 355 SER A N 1
ATOM 1422 C CA . SER A 1 186 ? -0.176 53.908 66.048 1.00 38.17 355 SER A CA 1
ATOM 1423 C C . SER A 1 186 ? -1.117 52.724 66.265 1.00 42.62 355 SER A C 1
ATOM 1424 O O . SER A 1 186 ? -1.725 52.559 67.326 1.00 44.08 355 SER A O 1
ATOM 1427 N N . GLN A 1 187 ? -1.231 51.888 65.230 1.00 43.20 356 GLN A N 1
ATOM 1428 C CA . GLN A 1 187 ? -2.083 50.707 65.325 1.00 38.23 356 GLN A CA 1
ATOM 1429 C C . GLN A 1 187 ? -1.553 49.728 66.366 1.00 36.07 356 GLN A C 1
ATOM 1430 O O . GLN A 1 187 ? -2.333 49.090 67.084 1.00 40.35 356 GLN A O 1
ATOM 1436 N N . ALA A 1 188 ? -0.228 49.598 66.464 1.00 41.49 357 ALA A N 1
ATOM 1437 C CA . ALA A 1 188 ? 0.358 48.701 67.456 1.00 36.87 357 ALA A CA 1
ATOM 1438 C C . ALA A 1 188 ? 0.099 49.198 68.872 1.00 40.79 357 ALA A C 1
ATOM 1439 O O . ALA A 1 188 ? -0.136 48.396 69.784 1.00 38.42 357 ALA A O 1
ATOM 1441 N N . ALA A 1 189 ? 0.141 50.517 69.077 1.00 37.13 358 ALA A N 1
ATOM 1442 C CA . ALA A 1 189 ? -0.170 51.072 70.391 1.00 42.16 358 ALA A CA 1
ATOM 1443 C C . ALA A 1 189 ? -1.625 50.819 70.762 1.00 44.69 358 ALA A C 1
ATOM 1444 O O . ALA A 1 189 ? -1.950 50.618 71.939 1.00 41.85 358 ALA A O 1
ATOM 1446 N N . ILE A 1 190 ? -2.518 50.829 69.771 1.00 49.22 359 ILE A N 1
ATOM 1447 C CA . ILE A 1 190 ? -3.921 50.532 70.036 1.00 43.02 359 ILE A CA 1
ATOM 1448 C C . ILE A 1 190 ? -4.095 49.071 70.434 1.00 50.14 359 ILE A C 1
ATOM 1449 O O . ILE A 1 190 ? -4.959 48.741 71.257 1.00 37.40 359 ILE A O 1
ATOM 1454 N N . MET A 1 191 ? -3.271 48.176 69.883 1.00 37.98 360 MET A N 1
ATOM 1455 C CA . MET A 1 191 ? -3.418 46.754 70.178 1.00 43.71 360 MET A CA 1
ATOM 1456 C C . MET A 1 191 ? -2.930 46.419 71.583 1.00 33.95 360 MET A C 1
ATOM 1457 O O . MET A 1 191 ? -3.574 45.643 72.298 1.00 36.85 360 MET A O 1
ATOM 1462 N N . VAL A 1 192 ? -1.792 46.985 71.997 1.00 32.27 361 VAL A N 1
ATOM 1463 C CA . VAL A 1 192 ? -1.260 46.668 73.319 1.00 44.92 361 VAL A CA 1
ATOM 1464 C C . VAL A 1 192 ? -2.170 47.208 74.415 1.00 31.74 361 VAL A C 1
ATOM 1465 O O . VAL A 1 192 ? -2.292 46.598 75.484 1.00 35.66 361 VAL A O 1
ATOM 1469 N N . ARG A 1 193 ? -2.824 48.349 74.179 1.00 30.01 362 ARG A N 1
ATOM 1470 C CA . ARG A 1 193 ? -3.810 48.836 75.137 1.00 25.45 362 ARG A CA 1
ATOM 1471 C C . ARG A 1 193 ? -5.011 47.903 75.207 1.00 38.20 362 ARG A C 1
ATOM 1472 O O . ARG A 1 193 ? -5.553 47.659 76.291 1.00 41.93 362 ARG A O 1
ATOM 1480 N N . ALA A 1 194 ? -5.434 47.367 74.059 1.00 32.98 363 ALA A N 1
ATOM 1481 C CA . ALA A 1 194 ? -6.539 46.417 74.046 1.00 36.37 363 ALA A CA 1
ATOM 1482 C C . ALA A 1 194 ? -6.173 45.118 74.750 1.00 35.94 363 ALA A C 1
ATOM 1483 O O . ALA A 1 194 ? -7.026 44.505 75.402 1.00 41.84 363 ALA A O 1
ATOM 1485 N N . LEU A 1 195 ? -4.918 44.688 74.636 1.00 34.28 364 LEU A N 1
ATOM 1486 C CA . LEU A 1 195 ? -4.455 43.454 75.254 1.00 30.26 364 LEU A CA 1
ATOM 1487 C C . LEU A 1 195 ? -4.023 43.634 76.704 1.00 40.22 364 LEU A C 1
ATOM 1488 O O . LEU A 1 195 ? -3.788 42.633 77.391 1.00 33.25 364 LEU A O 1
ATOM 1493 N N . GLY A 1 196 ? -3.914 44.870 77.184 1.00 36.53 365 GLY A N 1
ATOM 1494 C CA . GLY A 1 196 ? -3.529 45.102 78.563 1.00 30.43 365 GLY A CA 1
ATOM 1495 C C . GLY A 1 196 ? -2.063 44.873 78.850 1.00 41.26 365 GLY A C 1
ATOM 1496 O O . GLY A 1 196 ? -1.717 44.411 79.941 1.00 34.21 365 GLY A O 1
ATOM 1497 N N . ILE A 1 197 ? -1.190 45.190 77.903 1.00 36.20 366 ILE A N 1
ATOM 1498 C CA . ILE A 1 197 ? 0.252 45.000 78.051 1.00 32.78 366 ILE A CA 1
ATOM 1499 C C . ILE A 1 197 ? 0.868 46.330 78.400 1.00 43.02 366 ILE A C 1
ATOM 1500 O O . ILE A 1 197 ? 0.684 47.311 77.652 1.00 41.16 366 ILE A O 1
ATOM 1505 N N . PRO A 1 198 ? 1.598 46.457 79.513 1.00 33.19 367 PRO A N 1
ATOM 1506 C CA . PRO A 1 198 ? 2.319 47.698 79.801 1.00 34.00 367 PRO A CA 1
ATOM 1507 C C . PRO A 1 198 ? 3.310 48.009 78.688 1.00 27.70 367 PRO A C 1
ATOM 1508 O O . PRO A 1 198 ? 4.091 47.151 78.271 1.00 30.34 367 PRO A O 1
ATOM 1512 N N . THR A 1 199 ? 3.267 49.246 78.199 1.00 25.14 368 THR A N 1
ATOM 1513 C CA . THR A 1 199 ? 4.060 49.619 77.035 1.00 32.08 368 THR A CA 1
ATOM 1514 C C . THR A 1 199 ? 4.554 51.048 77.188 1.00 32.71 368 THR A C 1
ATOM 1515 O O . THR A 1 199 ? 3.789 51.936 77.574 1.00 27.57 368 THR A O 1
ATOM 1519 N N . VAL A 1 200 ? 5.832 51.260 76.880 1.00 34.77 369 VAL A N 1
ATOM 1520 C CA . VAL A 1 200 ? 6.458 52.573 76.932 1.00 39.44 369 VAL A CA 1
ATOM 1521 C C . VAL A 1 200 ? 7.131 52.833 75.588 1.00 45.17 369 VAL A C 1
ATOM 1522 O O . VAL A 1 200 ? 7.640 51.904 74.949 1.00 30.38 369 VAL A O 1
ATOM 1526 N N . MET A 1 201 ? 7.103 54.088 75.139 1.00 47.90 370 MET A N 1
ATOM 1527 C CA . MET A 1 201 ? 7.583 54.439 73.807 1.00 34.31 370 MET A CA 1
ATOM 1528 C C . MET A 1 201 ? 8.425 55.706 73.871 1.00 41.64 370 MET A C 1
ATOM 1529 O O . MET A 1 201 ? 8.527 56.362 74.911 1.00 45.64 370 MET A O 1
ATOM 1534 N N . GLY A 1 202 ? 9.027 56.047 72.732 1.00 53.06 371 GLY A N 1
ATOM 1535 C CA . GLY A 1 202 ? 9.848 57.245 72.633 1.00 36.63 371 GLY A CA 1
ATOM 1536 C C . GLY A 1 202 ? 11.005 57.280 73.604 1.00 49.69 371 GLY A C 1
ATOM 1537 O O . GLY A 1 202 ? 11.444 58.364 74.000 1.00 56.63 371 GLY A O 1
ATOM 1538 N N . ALA A 1 203 ? 11.522 56.117 73.984 1.00 39.04 372 ALA A N 1
ATOM 1539 C CA . ALA A 1 203 ? 12.500 55.993 75.056 1.00 43.92 372 ALA A CA 1
ATOM 1540 C C . ALA A 1 203 ? 13.908 55.946 74.478 1.00 49.65 372 ALA A C 1
ATOM 1541 O O . ALA A 1 203 ? 14.218 55.069 73.665 1.00 55.70 372 ALA A O 1
ATOM 1543 N N . ASP A 1 204 ? 14.758 56.880 74.908 1.00 58.22 373 ASP A N 1
ATOM 1544 C CA . ASP A 1 204 ? 16.181 56.793 74.603 1.00 51.40 373 ASP A CA 1
ATOM 1545 C C . ASP A 1 204 ? 16.712 55.462 75.116 1.00 50.52 373 ASP A C 1
ATOM 1546 O O . ASP A 1 204 ? 16.880 55.274 76.325 1.00 79.07 373 ASP A O 1
ATOM 1551 N N . ILE A 1 205 ? 16.961 54.525 74.202 1.00 46.88 374 ILE A N 1
ATOM 1552 C CA . ILE A 1 205 ? 17.223 53.142 74.574 1.00 53.23 374 ILE A CA 1
ATOM 1553 C C . ILE A 1 205 ? 17.957 52.474 73.425 1.00 62.58 374 ILE A C 1
ATOM 1554 O O . ILE A 1 205 ? 17.787 52.846 72.263 1.00 69.33 374 ILE A O 1
ATOM 1559 N N . GLN A 1 206 ? 18.785 51.496 73.753 1.00 61.30 375 GLN A N 1
ATOM 1560 C CA . GLN A 1 206 ? 19.434 50.671 72.737 1.00 58.87 375 GLN A CA 1
ATOM 1561 C C . GLN A 1 206 ? 18.921 49.246 72.868 1.00 63.40 375 GLN A C 1
ATOM 1562 O O . GLN A 1 206 ? 19.273 48.553 73.842 1.00 53.03 375 GLN A O 1
ATOM 1568 N N . PRO A 1 207 ? 18.070 48.779 71.947 1.00 42.52 376 PRO A N 1
ATOM 1569 C CA . PRO A 1 207 ? 17.525 47.415 72.067 1.00 42.69 376 PRO A CA 1
ATOM 1570 C C . PRO A 1 207 ? 18.593 46.342 72.183 1.00 48.05 376 PRO A C 1
ATOM 1571 O O . PRO A 1 207 ? 18.384 45.331 72.865 1.00 53.51 376 PRO A O 1
ATOM 1575 N N . SER A 1 208 ? 19.741 46.542 71.536 1.00 47.69 377 SER A N 1
ATOM 1576 C CA . SER A 1 208 ? 20.842 45.592 71.623 1.00 51.00 377 SER A CA 1
ATOM 1577 C C . SER A 1 208 ? 21.501 45.573 72.996 1.00 39.12 377 SER A C 1
ATOM 1578 O O . SER A 1 208 ? 22.262 44.643 73.282 1.00 47.24 377 SER A O 1
ATOM 1581 N N . VAL A 1 209 ? 21.230 46.559 73.845 1.00 49.52 378 VAL A N 1
ATOM 1582 C CA . VAL A 1 209 ? 21.819 46.624 75.176 1.00 49.08 378 VAL A CA 1
ATOM 1583 C C . VAL A 1 209 ? 20.868 46.090 76.240 1.00 43.00 378 VAL A C 1
ATOM 1584 O O . VAL A 1 209 ? 21.290 45.367 77.143 1.00 39.92 378 VAL A O 1
ATOM 1588 N N . LEU A 1 210 ? 19.579 46.426 76.148 1.00 39.70 379 LEU A N 1
ATOM 1589 C CA . LEU A 1 210 ? 18.606 45.902 77.099 1.00 35.41 379 LEU A CA 1
ATOM 1590 C C . LEU A 1 210 ? 18.395 44.401 76.961 1.00 43.61 379 LEU A C 1
ATOM 1591 O O . LEU A 1 210 ? 17.773 43.800 77.844 1.00 33.01 379 LEU A O 1
ATOM 1596 N N . HIS A 1 211 ? 18.886 43.790 75.884 1.00 43.72 380 HIS A N 1
ATOM 1597 C CA . HIS A 1 211 ? 18.729 42.356 75.689 1.00 45.37 380 HIS A CA 1
ATOM 1598 C C . HIS A 1 211 ? 19.448 41.590 76.794 1.00 39.73 380 HIS A C 1
ATOM 1599 O O . HIS A 1 211 ? 20.578 41.924 77.165 1.00 44.88 380 HIS A O 1
ATOM 1606 N N . ARG A 1 212 ? 18.772 40.569 77.330 1.00 40.92 381 ARG A N 1
ATOM 1607 C CA . ARG A 1 212 ? 19.289 39.715 78.402 1.00 54.12 381 ARG A CA 1
ATOM 1608 C C . ARG A 1 212 ? 19.502 40.475 79.709 1.00 45.11 381 ARG A C 1
ATOM 1609 O O . ARG A 1 212 ? 20.356 40.100 80.515 1.00 74.22 381 ARG A O 1
ATOM 1617 N N . ARG A 1 213 ? 18.745 41.543 79.944 1.00 39.47 382 ARG A N 1
ATOM 1618 C CA . ARG A 1 213 ? 18.821 42.270 81.203 1.00 46.83 382 ARG A CA 1
ATOM 1619 C C . ARG A 1 213 ? 17.437 42.396 81.819 1.00 37.45 382 ARG A C 1
ATOM 1620 O O . ARG A 1 213 ? 16.443 42.571 81.107 1.00 41.57 382 ARG A O 1
ATOM 1628 N N . THR A 1 214 ? 17.382 42.314 83.146 1.00 44.92 383 THR A N 1
ATOM 1629 C CA . THR A 1 214 ? 16.128 42.502 83.862 1.00 33.87 383 THR A CA 1
ATOM 1630 C C . THR A 1 214 ? 15.664 43.948 83.734 1.00 28.84 383 THR A C 1
ATOM 1631 O O . THR A 1 214 ? 16.449 44.883 83.918 1.00 32.34 383 THR A O 1
ATOM 1635 N N . LEU A 1 215 ? 14.385 44.130 83.420 1.00 30.22 384 LEU A N 1
ATOM 1636 C CA . LEU A 1 215 ? 13.809 45.451 83.230 1.00 31.92 384 LEU A CA 1
ATOM 1637 C C . LEU A 1 215 ? 12.494 45.558 83.987 1.00 25.94 384 LEU A C 1
ATOM 1638 O O . LEU A 1 215 ? 11.779 44.568 84.166 1.00 27.43 384 LEU A O 1
ATOM 1643 N N . ILE A 1 216 ? 12.184 46.772 84.433 1.00 27.87 385 ILE A N 1
ATOM 1644 C CA . ILE A 1 216 ? 10.869 47.116 84.962 1.00 25.66 385 ILE A CA 1
ATOM 1645 C C . ILE A 1 216 ? 10.282 48.190 84.059 1.00 29.66 385 ILE A C 1
ATOM 1646 O O . ILE A 1 216 ? 10.835 49.292 83.958 1.00 33.44 385 ILE A O 1
ATOM 1651 N N . VAL A 1 217 ? 9.172 47.872 83.401 1.00 28.21 386 VAL A N 1
ATOM 1652 C CA . VAL A 1 217 ? 8.461 48.826 82.559 1.00 32.09 386 VAL A CA 1
ATOM 1653 C C . VAL A 1 217 ? 7.271 49.362 83.343 1.00 29.32 386 VAL A C 1
ATOM 1654 O O . VAL A 1 217 ? 6.468 48.589 83.880 1.00 28.86 386 VAL A O 1
ATOM 1658 N N . ASP A 1 218 ? 7.174 50.686 83.431 1.00 30.84 387 ASP A N 1
ATOM 1659 C CA . ASP A 1 218 ? 6.104 51.366 84.158 1.00 37.06 387 ASP A CA 1
ATOM 1660 C C . ASP A 1 218 ? 5.308 52.182 83.145 1.00 32.43 387 ASP A C 1
ATOM 1661 O O . ASP A 1 218 ? 5.740 53.261 82.726 1.00 39.73 387 ASP A O 1
ATOM 1666 N N . GLY A 1 219 ? 4.146 51.659 82.751 1.00 34.24 388 GLY A N 1
ATOM 1667 C CA . GLY A 1 219 ? 3.289 52.319 81.787 1.00 33.75 388 GLY A CA 1
ATOM 1668 C C . GLY A 1 219 ? 2.362 53.370 82.347 1.00 37.09 388 GLY A C 1
ATOM 1669 O O . GLY A 1 219 ? 1.718 54.087 81.576 1.00 43.52 388 GLY A O 1
ATOM 1670 N N . TYR A 1 220 ? 2.264 53.479 83.674 1.00 42.26 389 TYR A N 1
ATOM 1671 C CA . TYR A 1 220 ? 1.455 54.537 84.269 1.00 41.69 389 TYR A CA 1
ATOM 1672 C C . TYR A 1 220 ? 2.177 55.878 84.232 1.00 33.70 389 TYR A C 1
ATOM 1673 O O . TYR A 1 220 ? 1.556 56.914 83.970 1.00 44.00 389 TYR A O 1
ATOM 1682 N N . ARG A 1 221 ? 3.484 55.876 84.492 1.00 47.46 390 ARG A N 1
ATOM 1683 C CA . ARG A 1 221 ? 4.265 57.099 84.604 1.00 48.99 390 ARG A CA 1
ATOM 1684 C C . ARG A 1 221 ? 5.284 57.264 83.485 1.00 40.76 390 ARG A C 1
ATOM 1685 O O . ARG A 1 221 ? 5.947 58.305 83.417 1.00 50.94 390 ARG A O 1
ATOM 1693 N N . GLY A 1 222 ? 5.426 56.276 82.606 1.00 38.52 391 GLY A N 1
ATOM 1694 C CA . GLY A 1 222 ? 6.396 56.357 81.532 1.00 41.22 391 GLY A CA 1
ATOM 1695 C C . GLY A 1 222 ? 7.824 56.224 82.021 1.00 45.78 391 GLY A C 1
ATOM 1696 O O . GLY A 1 222 ? 8.693 57.020 81.654 1.00 45.24 391 GLY A O 1
ATOM 1697 N N . GLU A 1 223 ? 8.075 55.217 82.852 1.00 32.25 392 GLU A N 1
ATOM 1698 C CA . GLU A 1 223 ? 9.388 54.970 83.423 1.00 46.30 392 GLU A CA 1
ATOM 1699 C C . GLU A 1 223 ? 9.873 53.581 83.031 1.00 44.42 392 GLU A C 1
ATOM 1700 O O . GLU A 1 223 ? 9.083 52.639 82.916 1.00 28.89 392 GLU A O 1
ATOM 1706 N N . LEU A 1 224 ? 11.183 53.463 82.823 1.00 47.09 393 LEU A N 1
ATOM 1707 C CA . LEU A 1 224 ? 11.834 52.176 82.617 1.00 36.01 393 LEU A CA 1
ATOM 1708 C C . LEU A 1 224 ? 13.029 52.079 83.550 1.00 42.77 393 LEU A C 1
ATOM 1709 O O . LEU A 1 224 ? 13.847 53.002 83.612 1.00 45.14 393 LEU A O 1
ATOM 1714 N N . LEU A 1 225 ? 13.132 50.965 84.267 1.00 42.35 394 LEU A N 1
ATOM 1715 C CA . LEU A 1 225 ? 14.204 50.738 85.227 1.00 39.00 394 LEU A CA 1
ATOM 1716 C C . LEU A 1 225 ? 15.085 49.602 84.728 1.00 35.11 394 LEU A C 1
ATOM 1717 O O . LEU A 1 225 ? 14.603 48.484 84.520 1.00 48.13 394 LEU A O 1
ATOM 1722 N N . VAL A 1 226 ? 16.370 49.885 84.544 1.00 39.06 395 VAL A N 1
ATOM 1723 C CA . VAL A 1 226 ? 17.334 48.891 84.085 1.00 55.34 395 VAL A CA 1
ATOM 1724 C C . VAL A 1 226 ? 18.110 48.380 85.292 1.00 56.32 395 VAL A C 1
ATOM 1725 O O . VAL A 1 226 ? 18.733 49.170 86.012 1.00 49.34 395 VAL A O 1
ATOM 1729 N N . ASP A 1 227 ? 18.070 47.058 85.509 1.00 50.34 396 ASP A N 1
ATOM 1730 C CA . ASP A 1 227 ? 18.836 46.336 86.523 1.00 56.88 396 ASP A CA 1
ATOM 1731 C C . ASP A 1 227 ? 18.336 46.639 87.931 1.00 47.25 396 ASP A C 1
ATOM 1732 O O . ASP A 1 227 ? 19.100 47.173 88.747 1.00 68.47 396 ASP A O 1
ATOM 1737 N N . PRO A 1 228 ? 17.065 46.321 88.270 1.00 56.86 397 PRO A N 1
ATOM 1738 C CA . PRO A 1 228 ? 16.513 46.826 89.537 1.00 59.42 397 PRO A CA 1
ATOM 1739 C C . PRO A 1 228 ? 17.147 46.224 90.781 1.00 43.03 397 PRO A C 1
ATOM 1740 O O . PRO A 1 228 ? 17.061 46.826 91.856 1.00 44.48 397 PRO A O 1
ATOM 1744 N N . GLU A 1 229 ? 17.801 45.067 90.655 1.00 43.05 398 GLU A N 1
ATOM 1745 C CA . GLU A 1 229 ? 18.292 44.380 91.847 1.00 49.14 398 GLU A CA 1
ATOM 1746 C C . GLU A 1 229 ? 19.388 45.159 92.563 1.00 52.69 398 GLU A C 1
ATOM 1747 O O . GLU A 1 229 ? 19.290 45.312 93.791 1.00 48.20 398 GLU A O 1
ATOM 1753 N N . PRO A 1 230 ? 20.445 45.654 91.900 1.00 48.26 399 PRO A N 1
ATOM 1754 C CA . PRO A 1 230 ? 21.384 46.545 92.609 1.00 47.45 399 PRO A CA 1
ATOM 1755 C C . PRO A 1 230 ? 20.726 47.720 93.316 1.00 42.95 399 PRO A C 1
ATOM 1756 O O . PRO A 1 230 ? 21.140 48.069 94.428 1.00 49.83 399 PRO A O 1
ATOM 1760 N N . VAL A 1 231 ? 19.722 48.351 92.702 1.00 45.16 400 VAL A N 1
ATOM 1761 C CA . VAL A 1 231 ? 19.057 49.478 93.350 1.00 51.08 400 VAL A CA 1
ATOM 1762 C C . VAL A 1 231 ? 18.292 49.008 94.581 1.00 45.49 400 VAL A C 1
ATOM 1763 O O . VAL A 1 231 ? 18.228 49.711 95.598 1.00 45.68 400 VAL A O 1
ATOM 1767 N N . LEU A 1 232 ? 17.712 47.808 94.516 1.00 46.50 401 LEU A N 1
ATOM 1768 C CA . LEU A 1 232 ? 16.980 47.273 95.660 1.00 48.84 401 LEU A CA 1
ATOM 1769 C C . LEU A 1 232 ? 17.925 46.924 96.803 1.00 45.64 401 LEU A C 1
ATOM 1770 O O . LEU A 1 232 ? 17.657 47.251 97.965 1.00 43.07 401 LEU A O 1
ATOM 1775 N N . LEU A 1 233 ? 19.037 46.255 96.490 1.00 43.03 402 LEU A N 1
ATOM 1776 C CA . LEU A 1 233 ? 19.988 45.866 97.527 1.00 53.43 402 LEU A CA 1
ATOM 1777 C C . LEU A 1 233 ? 20.626 47.086 98.179 1.00 62.49 402 LEU A C 1
ATOM 1778 O O . LEU A 1 233 ? 20.888 47.087 99.388 1.00 59.30 402 LEU A O 1
ATOM 1783 N N . GLN A 1 234 ? 20.886 48.135 97.393 1.00 53.52 403 GLN A N 1
ATOM 1784 C CA . GLN A 1 234 ? 21.483 49.349 97.942 1.00 42.85 403 GLN A CA 1
ATOM 1785 C C . GLN A 1 234 ? 20.564 49.997 98.970 1.00 48.30 403 GLN A C 1
ATOM 1786 O O . GLN A 1 234 ? 20.999 50.361 100.068 1.00 51.52 403 GLN A O 1
ATOM 1792 N N . GLU A 1 235 ? 19.285 50.160 98.622 1.00 43.26 404 GLU A N 1
ATOM 1793 C CA . GLU A 1 235 ? 18.326 50.726 99.564 1.00 47.62 404 GLU A CA 1
ATOM 1794 C C . GLU A 1 235 ? 18.148 49.832 100.784 1.00 62.03 404 GLU A C 1
ATOM 1795 O O . GLU A 1 235 ? 17.944 50.331 101.897 1.00 50.21 404 GLU A O 1
ATOM 1801 N N . TYR A 1 236 ? 18.233 48.514 100.596 1.00 42.54 405 TYR A N 1
ATOM 1802 C CA . TYR A 1 236 ? 18.091 47.589 101.715 1.00 54.57 405 TYR A CA 1
ATOM 1803 C C . TYR A 1 236 ? 19.260 47.713 102.684 1.00 57.85 405 TYR A C 1
ATOM 1804 O O . TYR A 1 236 ? 19.061 47.821 103.900 1.00 53.12 405 TYR A O 1
ATOM 1813 N N . GLN A 1 237 ? 20.492 47.704 102.166 1.00 55.61 406 GLN A N 1
ATOM 1814 C CA . GLN A 1 237 ? 21.648 47.912 103.030 1.00 60.17 406 GLN A CA 1
ATOM 1815 C C . GLN A 1 237 ? 21.689 49.325 103.595 1.00 56.68 406 GLN A C 1
ATOM 1816 O O . GLN A 1 237 ? 22.345 49.553 104.617 1.00 63.97 406 GLN A O 1
ATOM 1822 N N . ARG A 1 238 ? 21.007 50.275 102.951 1.00 58.04 407 ARG A N 1
ATOM 1823 C CA . ARG A 1 238 ? 20.909 51.622 103.501 1.00 51.87 407 ARG A CA 1
ATOM 1824 C C . ARG A 1 238 ? 20.047 51.633 104.756 1.00 55.39 407 ARG A C 1
ATOM 1825 O O . ARG A 1 238 ? 20.402 52.258 105.762 1.00 63.22 407 ARG A O 1
ATOM 1833 N N . LEU A 1 239 ? 18.906 50.940 104.713 1.00 48.92 408 LEU A N 1
ATOM 1834 C CA . LEU A 1 239 ? 18.024 50.879 105.874 1.00 55.43 408 LEU A CA 1
ATOM 1835 C C . LEU A 1 239 ? 18.655 50.106 107.024 1.00 55.64 408 LEU A C 1
ATOM 1836 O O . LEU A 1 239 ? 18.372 50.399 108.192 1.00 63.43 408 LEU A O 1
ATOM 1841 N N . ILE A 1 240 ? 19.501 49.119 106.721 1.00 57.76 409 ILE A N 1
ATOM 1842 C CA . ILE A 1 240 ? 20.141 48.337 107.776 1.00 65.74 409 ILE A CA 1
ATOM 1843 C C . ILE A 1 240 ? 21.068 49.220 108.601 1.00 71.74 409 ILE A C 1
ATOM 1844 O O . ILE A 1 240 ? 21.059 49.176 109.837 1.00 77.26 409 ILE A O 1
ATOM 1849 N N . SER A 1 241 ? 21.882 50.038 107.930 1.00 73.51 410 SER A N 1
ATOM 1850 C CA . SER A 1 241 ? 22.701 51.008 108.644 1.00 67.28 410 SER A CA 1
ATOM 1851 C C . SER A 1 241 ? 21.870 52.128 109.256 1.00 64.36 410 SER A C 1
ATOM 1852 O O . SER A 1 241 ? 22.400 52.901 110.061 1.00 78.00 410 SER A O 1
ATOM 1855 N N . GLU A 1 242 ? 20.596 52.234 108.892 1.00 70.50 411 GLU A N 1
ATOM 1856 C CA . GLU A 1 242 ? 19.684 53.167 109.539 1.00 78.96 411 GLU A CA 1
ATOM 1857 C C . GLU A 1 242 ? 19.045 52.475 110.739 1.00 77.58 411 GLU A C 1
ATOM 1858 O O . GLU A 1 242 ? 19.733 51.856 111.552 1.00 69.25 411 GLU A O 1
#

B-factor: mean 47.5, std 16.31, range [18.91, 123.52]

Organism: Escherichia coli (strain K12) (NCBI:txid83333)

Nearest PDB structures (foldseek):
  5t12-assembly1_A  TM=1.004E+00  e=1.005E-44  Escherichia coli
  5t1o-assembly1_B  TM=7.303E-01  e=1.253E-33  Escherichia coli K-12
  2kx9-assembly1_A  TM=6.252E-01  e=3.776E-14  Escherichia coli K-12
  2l5h-assembly1_B  TM=6.080E-01  e=2.397E-14  Escherichia coli
  2hro-assembly1_A-2  TM=6.405E-01  e=8.518E-11  Staphylococcus carnosus

Sequence (238 aa):
RIRALPAAPGVAIAEGWQDATLPLMEQVYQASTLDPALERERLTGALEEAANEFRRYSKRFAAGAQKETAAIFDLYSHLLSDTRLRRELFAEVDKGSVAEWAVKTVIEKFAEQFAALSDNYLKERAGDLRALGQRLLFHLDDANAWPERFILVADELSATTLAELPQDRLVGVVVRDGAANSQAAIMVRALGIPTVMGADIQPSVLHRRTLIVDGYRGELLVDPEPVLLQEYQRLISE

Radius of gyration: 20.23 Å; Cα contacts (8 Å, |Δi|>4): 443; chains: 1; bounding box: 39×44×66 Å

Solvent-accessible surface area: 13598 Å² total; per-residue (Å²): 221,48,222,18,82,64,6,2,79,12,94,13,105,9,64,0,31,49,40,83,93,108,41,34,11,107,102,20,168,124,30,105,21,184,66,61,57,80,12,70,117,69,0,60,32,2,12,116,93,0,2,54,34,15,113,131,28,14,126,107,5,39,85,89,35,54,144,118,14,9,55,52,25,59,119,27,3,112,69,4,60,42,83,178,26,87,170,66,0,36,49,25,1,103,156,30,6,24,0,44,56,0,0,33,36,4,9,47,87,57,0,106,91,53,56,86,63,93,85,111,194,82,83,123,84,13,34,8,19,86,11,11,0,2,26,2,7,19,29,15,116,99,141,147,96,64,25,142,127,0,0,1,0,14,78,108,18,52,8,36,32,15,12,15,6,11,70,98,62,13,38,0,0,0,0,106,73,40,51,28,123,37,87,2,0,54,38,0,86,10,37,59,10,12,0,0,1,42,0,120,12,113,18,84,65,8,43,191,103,60,0,36,0,16,4,144,186,1,68,0,56,34,49,22,116,74,85,124,98,124,75,134,122,131,95,114,101,158

Foldseek 3Di:
DWFFAQLAADKDKFAAAEDPDDALLVPDDWDFDPCLVVQLVLLVVLLQVLLVVLVVLLVQLCPDLDPVSSVVSPVVSVVSVDVVLSVQLSVVSVVGTHSLVSLSVSLVVVLVVQCPDPPPVSNVCSVVSLLSSSLSVLSSVVCDPDPQAYEYEEQEFDSNVVSNDDPNRHQHYEYQADDSPDPRSSVCNSVRHGYTYVIPDDSVVSHRWMWMGGSVRRDIDTRCPVVVVVVVVVVVVD

InterPro domains:
  IPR000121 PEP-utilising enzyme, C-terminal [PF02896] (420-707)
  IPR003018 GAF domain [PF01590] (18-153)
  IPR003018 GAF domain [SM00065] (17-164)
  IPR006318 Phosphotransferase system, enzyme I-like [TIGR01417] (175-729)
  IPR008279 PEP-utilising enzyme, mobile domain [PF00391] (320-391)
  IPR008731 Phosphotransferase system, enzyme I N-terminal [PF05524] (173-294)
  IPR015813 Pyruvate/Phosphoenolpyruvate kinase-like domain superfamily [SSF51621] (419-715)
  IPR018274 PEP-utilising enzyme, active site [PS00370] (351-362)
  IPR023151 PEP-utilising enzyme, conserved site [PS00742] (613-631)
  IPR029016 GAF-like domain superfamily [G3DSA:3.30.450.40] (1-162)
  IPR036618 PtsI, HPr-binding domain superfamily [G3DSA:1.10.274.10] (190-313)
  IPR036618 PtsI, HPr-binding domain superfamily [SSF47831] (197-309)
  IPR036637 Phosphohistidine domain superfamily [SSF52009] (293-413)
  IPR040442 Pyruvate kinase-like domain superfamily [G3DSA:3.20.20.60] (404-736)
  IPR050499 Phosphoenolpyruvate-dependent sugar PTS enzyme [PTHR46244] (82-738)

GO terms:
  GO:0008965 phosphoenolpyruvate-protein phosphotransferase activity (F, IDA)
  GO:0006468 protein phosphorylation (P, IDA)